Protein AF-0000000085037852 (afdb_homodimer)

InterPro domains:
  IPR005025 NADPH-dependent FMN reductase-like domain [PF03358] (1-145)
  IPR029039 Flavoprotein-like superfamily [G3DSA:3.40.50.360] (1-171)
  IPR029039 Flavoprotein-like superfamily [SSF52218] (1-167)
  IPR051796 Iron-sulfur flavoprotein SsuE-like [PTHR43278] (1-158)

Nearest PDB structures (foldseek):
  1rli-assembly1_B  TM=8.290E-01  e=2.205E-12  Bacillus subtilis
  1rli-assembly1_A  TM=8.104E-01  e=1.286E-11  Bacillus subtilis
  1rli-assembly1_C  TM=7.663E-01  e=4.999E-12  Bacillus subtilis
  1rli-assembly1_D  TM=7.484E-01  e=4.407E-12  Bacillus subtilis
  2q62-assembly2_F  TM=6.772E-01  e=1.474E-06  Sinorhizobium meliloti

Structure (mmCIF, N/CA/C/O backbone):
data_AF-0000000085037852-model_v1
#
loop_
_entity.id
_entity.type
_entity.pdbx_description
1 polymer 'Multimeric flavodoxin WrbA'
#
loop_
_atom_site.group_PDB
_atom_site.id
_atom_site.type_symbol
_atom_site.label_atom_id
_atom_site.label_alt_id
_atom_site.label_comp_id
_atom_site.label_asym_id
_atom_site.label_entity_id
_atom_site.label_seq_id
_atom_site.pdbx_PDB_ins_code
_atom_site.Cartn_x
_atom_site.Cartn_y
_atom_site.Cartn_z
_atom_site.occupancy
_atom_site.B_iso_or_equiv
_atom_site.auth_seq_id
_atom_site.auth_comp_id
_atom_site.auth_asym_id
_atom_site.auth_atom_id
_atom_site.pdbx_PDB_model_num
ATOM 1 N N . MET A 1 1 ? -0.006 -27.172 -14.625 1 65.19 1 MET A N 1
ATOM 2 C CA . MET A 1 1 ? -0.274 -26.094 -13.672 1 65.19 1 MET A CA 1
ATOM 3 C C . MET A 1 1 ? 0.604 -24.891 -13.961 1 65.19 1 MET A C 1
ATOM 5 O O . MET A 1 1 ? 1.708 -25.031 -14.492 1 65.19 1 MET A O 1
ATOM 9 N N . THR A 1 2 ? -0.034 -23.656 -14.125 1 88.31 2 THR A N 1
ATOM 10 C CA . THR A 1 2 ? 0.74 -22.5 -14.602 1 88.31 2 THR A CA 1
ATOM 11 C C . THR A 1 2 ? 1.006 -21.531 -13.461 1 88.31 2 THR A C 1
ATOM 13 O O . THR A 1 2 ? 0.226 -21.438 -12.508 1 88.31 2 THR A O 1
ATOM 16 N N . VAL A 1 3 ? 2.232 -21.141 -13.344 1 97.19 3 VAL A N 1
ATOM 17 C CA . VAL A 1 3 ? 2.66 -20.172 -12.336 1 97.19 3 VAL A CA 1
ATOM 18 C C . VAL A 1 3 ? 2.775 -18.781 -12.961 1 97.19 3 VAL A C 1
ATOM 20 O O . VAL A 1 3 ? 3.33 -18.641 -14.055 1 97.19 3 VAL A O 1
ATOM 23 N N . LEU A 1 4 ? 2.125 -17.844 -12.289 1 98.5 4 LEU A N 1
ATOM 24 C CA . LEU A 1 4 ? 2.281 -16.438 -12.641 1 98.5 4 LEU A CA 1
ATOM 25 C C . LEU A 1 4 ? 3.109 -15.695 -11.594 1 98.5 4 LEU A C 1
ATOM 27 O O . LEU A 1 4 ? 2.76 -15.695 -10.406 1 98.5 4 LEU A O 1
ATOM 31 N N . PHE A 1 5 ? 4.238 -15.219 -12.031 1 98.81 5 PHE A N 1
ATOM 32 C CA . PHE A 1 5 ? 5.012 -14.312 -11.18 1 98.81 5 PHE A CA 1
ATOM 33 C C . PHE A 1 5 ? 4.672 -12.859 -11.492 1 98.81 5 PHE A C 1
ATOM 35 O O . PHE A 1 5 ? 4.855 -12.398 -12.617 1 98.81 5 PHE A O 1
ATOM 42 N N . ILE A 1 6 ? 4.168 -12.18 -10.492 1 98.88 6 ILE A N 1
ATOM 43 C CA . ILE A 1 6 ? 3.879 -10.75 -10.586 1 98.88 6 ILE A CA 1
ATOM 44 C C . ILE A 1 6 ? 4.957 -9.961 -9.852 1 98.88 6 ILE A C 1
ATOM 46 O O . ILE A 1 6 ? 4.992 -9.938 -8.625 1 98.88 6 ILE A O 1
ATOM 50 N N . ASN A 1 7 ? 5.82 -9.344 -10.648 1 98.81 7 ASN A N 1
ATOM 51 C CA . ASN A 1 7 ? 6.84 -8.461 -10.102 1 98.81 7 ASN A CA 1
ATOM 52 C C . ASN A 1 7 ? 6.293 -7.051 -9.875 1 98.81 7 ASN A C 1
ATOM 54 O O . ASN A 1 7 ? 6.074 -6.305 -10.828 1 98.81 7 ASN A O 1
ATOM 58 N N . GLY A 1 8 ? 6.113 -6.695 -8.602 1 98.56 8 GLY A N 1
ATOM 59 C CA . GLY A 1 8 ? 5.57 -5.398 -8.242 1 98.56 8 GLY A CA 1
ATOM 60 C C . GLY A 1 8 ? 6.629 -4.316 -8.125 1 98.56 8 GLY A C 1
ATOM 61 O O . GLY A 1 8 ? 6.332 -3.188 -7.734 1 98.56 8 GLY A O 1
ATOM 62 N N . SER A 1 9 ? 7.848 -4.629 -8.477 1 97.5 9 SER A N 1
ATOM 63 C CA . SER A 1 9 ? 8.953 -3.674 -8.414 1 97.5 9 SER A CA 1
ATOM 64 C C . SER A 1 9 ? 8.945 -2.742 -9.625 1 97.5 9 SER A C 1
ATOM 66 O O . SER A 1 9 ? 8.672 -3.174 -10.742 1 97.5 9 SER A O 1
ATOM 68 N N . PRO A 1 10 ? 9.273 -1.469 -9.406 1 95.56 10 PRO A N 1
ATOM 69 C CA . PRO A 1 10 ? 9.484 -0.593 -10.562 1 95.56 10 PRO A CA 1
ATOM 70 C C . PRO A 1 10 ? 10.703 -0.989 -11.391 1 95.56 10 PRO A C 1
ATOM 72 O O . PRO A 1 10 ? 10.883 -0.494 -12.508 1 95.56 10 PRO A O 1
ATOM 75 N N . ARG A 1 11 ? 11.602 -1.813 -10.805 1 93.5 11 ARG A N 1
ATOM 76 C CA . ARG A 1 11 ? 12.781 -2.291 -11.508 1 93.5 11 ARG A CA 1
ATOM 77 C C . ARG A 1 11 ? 12.578 -3.709 -12.031 1 93.5 11 ARG A C 1
ATOM 79 O O . ARG A 1 11 ? 12.414 -4.645 -11.242 1 93.5 11 ARG A O 1
ATOM 86 N N . LYS A 1 12 ? 12.688 -3.936 -13.289 1 95.19 12 LYS A N 1
ATOM 87 C CA . LYS A 1 12 ? 12.391 -5.223 -13.914 1 95.19 12 LYS A CA 1
ATOM 88 C C . LYS A 1 12 ? 13.523 -6.219 -13.68 1 95.19 12 LYS A C 1
ATOM 90 O O . LYS A 1 12 ? 13.344 -7.426 -13.867 1 95.19 12 LYS A O 1
ATOM 95 N N . THR A 1 13 ? 14.672 -5.684 -13.312 1 94.56 13 THR A N 1
ATOM 96 C CA . THR A 1 13 ? 15.82 -6.574 -13.188 1 94.56 13 THR A CA 1
ATOM 97 C C . THR A 1 13 ? 16.516 -6.387 -11.844 1 94.56 13 THR A C 1
ATOM 99 O O . THR A 1 13 ? 17.734 -6.566 -11.734 1 94.56 13 THR A O 1
ATOM 102 N N . GLY A 1 14 ? 15.766 -5.918 -10.828 1 95.62 14 GLY A N 1
ATOM 103 C CA . GLY A 1 14 ? 16.328 -5.707 -9.508 1 95.62 14 GLY A CA 1
ATOM 104 C C . GLY A 1 14 ? 16.25 -6.934 -8.617 1 95.62 14 GLY A C 1
ATOM 105 O O . GLY A 1 14 ? 16.125 -8.055 -9.117 1 95.62 14 GLY A O 1
ATOM 106 N N . ASN A 1 15 ? 16.375 -6.699 -7.359 1 97.56 15 ASN A N 1
ATOM 107 C CA . ASN A 1 15 ? 16.453 -7.766 -6.367 1 97.56 15 ASN A CA 1
ATOM 108 C C . ASN A 1 15 ? 15.172 -8.594 -6.328 1 97.56 15 ASN A C 1
ATOM 110 O O . ASN A 1 15 ? 15.227 -9.82 -6.223 1 97.56 15 ASN A O 1
ATOM 114 N N . THR A 1 16 ? 14.055 -7.926 -6.422 1 98.25 16 THR A N 1
ATOM 115 C CA . THR A 1 16 ? 12.781 -8.641 -6.375 1 98.25 16 THR A CA 1
ATOM 116 C C . THR A 1 16 ? 12.633 -9.562 -7.578 1 98.25 16 THR A C 1
ATOM 118 O O . THR A 1 16 ? 12.258 -10.727 -7.434 1 98.25 16 THR A O 1
ATOM 121 N N . ALA A 1 17 ? 12.969 -9.047 -8.75 1 97.94 17 ALA A N 1
ATOM 122 C CA . ALA A 1 17 ? 12.938 -9.859 -9.961 1 97.94 17 ALA A CA 1
ATOM 123 C C . ALA A 1 17 ? 13.891 -11.047 -9.859 1 97.94 17 ALA A C 1
ATOM 125 O O . ALA A 1 17 ? 13.531 -12.172 -10.195 1 97.94 17 ALA A O 1
ATOM 126 N N . ALA A 1 18 ? 15.102 -10.805 -9.383 1 98.25 18 ALA A N 1
ATOM 127 C CA . ALA A 1 18 ? 16.109 -11.852 -9.227 1 98.25 18 ALA A CA 1
ATOM 128 C C . ALA A 1 18 ? 15.625 -12.953 -8.289 1 98.25 18 ALA A C 1
ATOM 130 O O . ALA A 1 18 ? 15.852 -14.141 -8.547 1 98.25 18 ALA A O 1
ATOM 131 N N . LEU A 1 19 ? 14.992 -12.57 -7.234 1 98.62 19 LEU A N 1
ATOM 132 C CA . LEU A 1 19 ? 14.477 -13.523 -6.262 1 98.62 19 LEU A CA 1
ATOM 133 C C . LEU A 1 19 ? 13.406 -14.414 -6.891 1 98.62 19 LEU A C 1
ATOM 135 O O . LEU A 1 19 ? 13.414 -15.633 -6.691 1 98.62 19 LEU A O 1
ATOM 139 N N . GLY A 1 20 ? 12.438 -13.781 -7.605 1 98.44 20 GLY A N 1
ATOM 140 C CA . GLY A 1 20 ? 11.43 -14.547 -8.312 1 98.44 20 GLY A CA 1
ATOM 141 C C . GLY A 1 20 ? 12.016 -15.516 -9.32 1 98.44 20 GLY A C 1
ATOM 142 O O . GLY A 1 20 ? 11.609 -16.672 -9.391 1 98.44 20 GLY A O 1
ATOM 143 N N . GLU A 1 21 ? 13.016 -15.047 -10.07 1 97.25 21 GLU A N 1
ATOM 144 C CA . GLU A 1 21 ? 13.68 -15.891 -11.062 1 97.25 21 GLU A CA 1
ATOM 145 C C . GLU A 1 21 ? 14.359 -17.078 -10.398 1 97.25 21 GLU A C 1
ATOM 147 O O . GLU A 1 21 ? 14.305 -18.203 -10.922 1 97.25 21 GLU A O 1
ATOM 152 N N . ARG A 1 22 ? 14.984 -16.828 -9.344 1 97.25 22 ARG A N 1
ATOM 153 C CA . ARG A 1 22 ? 15.641 -17.906 -8.609 1 97.25 22 ARG A CA 1
ATOM 154 C C . ARG A 1 22 ? 14.633 -18.938 -8.117 1 97.25 22 ARG A C 1
ATOM 156 O O . ARG A 1 22 ? 14.859 -20.141 -8.234 1 97.25 22 ARG A O 1
ATOM 163 N N . LEU A 1 23 ? 13.57 -18.438 -7.551 1 97.69 23 LEU A N 1
ATOM 164 C CA . LEU A 1 23 ? 12.547 -19.312 -6.984 1 97.69 23 LEU A CA 1
ATOM 165 C C . LEU A 1 23 ? 11.922 -20.188 -8.07 1 97.69 23 LEU A C 1
ATOM 167 O O . LEU A 1 23 ? 11.609 -21.344 -7.824 1 97.69 23 LEU A O 1
ATOM 171 N N . LEU A 1 24 ? 11.828 -19.594 -9.273 1 97.12 24 LEU A N 1
ATOM 172 C CA . LEU A 1 24 ? 11 -20.234 -10.289 1 97.12 24 LEU A CA 1
ATOM 173 C C . LEU A 1 24 ? 11.859 -20.828 -11.398 1 97.12 24 LEU A C 1
ATOM 175 O O . LEU A 1 24 ? 11.344 -21.25 -12.43 1 97.12 24 LEU A O 1
ATOM 179 N N . HIS A 1 25 ? 13.18 -20.828 -11.227 1 93 25 HIS A N 1
ATOM 180 C CA . HIS A 1 25 ? 14.117 -21.188 -12.281 1 93 25 HIS A CA 1
ATOM 181 C C . HIS A 1 25 ? 13.805 -22.578 -12.836 1 93 25 HIS A C 1
ATOM 183 O O . HIS A 1 25 ? 14.07 -22.859 -14.016 1 93 25 HIS A O 1
ATOM 189 N N . GLN A 1 26 ? 13.094 -23.469 -12.172 1 90.94 26 GLN A N 1
ATOM 190 C CA . GLN A 1 26 ? 12.805 -24.812 -12.664 1 90.94 26 GLN A CA 1
ATOM 191 C C . GLN A 1 26 ? 11.305 -25.031 -12.82 1 90.94 26 GLN A C 1
ATOM 193 O O . GLN A 1 26 ? 10.844 -26.172 -12.938 1 90.94 26 GLN A O 1
ATOM 198 N N . VAL A 1 27 ? 10.578 -23.953 -12.781 1 93.56 27 VAL A N 1
ATOM 199 C CA . VAL A 1 27 ? 9.125 -24.016 -12.844 1 93.56 27 VAL A CA 1
ATOM 200 C C . VAL A 1 27 ? 8.617 -23.203 -14.031 1 93.56 27 VAL A C 1
ATOM 202 O O . VAL A 1 27 ? 8.891 -22 -14.133 1 93.56 27 VAL A O 1
ATOM 205 N N . PRO A 1 28 ? 8.047 -23.969 -15.055 1 93.19 28 PRO A N 1
ATOM 206 C CA . PRO A 1 28 ? 7.43 -23.172 -16.109 1 93.19 28 PRO A CA 1
ATOM 207 C C . PRO A 1 28 ? 6.527 -22.062 -15.555 1 93.19 28 PRO A C 1
ATOM 209 O O . PRO A 1 28 ? 5.684 -22.328 -14.695 1 93.19 28 PRO A O 1
ATOM 212 N N . HIS A 1 29 ? 6.785 -20.828 -15.992 1 96.5 29 HIS A N 1
ATOM 213 C CA . HIS A 1 29 ? 6.043 -19.719 -15.43 1 96.5 29 HIS A CA 1
ATOM 214 C C . HIS A 1 29 ? 5.957 -18.547 -16.406 1 96.5 29 HIS A C 1
ATOM 216 O O . HIS A 1 29 ? 6.672 -18.531 -17.422 1 96.5 29 HIS A O 1
ATOM 222 N N . THR A 1 30 ? 4.992 -17.719 -16.203 1 97.69 30 THR A N 1
ATOM 223 C CA . THR A 1 30 ? 4.859 -16.422 -16.859 1 97.69 30 THR A CA 1
ATOM 224 C C . THR A 1 30 ? 5.188 -15.297 -15.891 1 97.69 30 THR A C 1
ATOM 226 O O . THR A 1 30 ? 4.832 -15.359 -14.711 1 97.69 30 THR A O 1
ATOM 229 N N . THR A 1 31 ? 5.852 -14.273 -16.375 1 98.19 31 THR A N 1
ATOM 230 C CA . THR A 1 31 ? 6.191 -13.133 -15.523 1 98.19 31 THR A CA 1
ATOM 231 C C . THR A 1 31 ? 5.508 -11.859 -16.031 1 98.19 31 THR A C 1
ATOM 233 O O . THR A 1 31 ? 5.543 -11.57 -17.234 1 98.19 31 THR A O 1
ATOM 236 N N . TRP A 1 32 ? 4.809 -11.219 -15.117 1 98.69 32 TRP A N 1
ATOM 237 C CA . TRP A 1 32 ? 4.344 -9.844 -15.32 1 98.69 32 TRP A CA 1
ATOM 238 C C . TRP A 1 32 ? 5.227 -8.852 -14.57 1 98.69 32 TRP A C 1
ATOM 240 O O . TRP A 1 32 ? 5.383 -8.953 -13.352 1 98.69 32 TRP A O 1
ATOM 250 N N . HIS A 1 33 ? 5.863 -8 -15.297 1 98.44 33 HIS A N 1
ATOM 251 C CA . HIS A 1 33 ? 6.328 -6.785 -14.641 1 98.44 33 HIS A CA 1
ATOM 252 C C . HIS A 1 33 ? 5.23 -5.727 -14.609 1 98.44 33 HIS A C 1
ATOM 254 O O . HIS A 1 33 ? 4.848 -5.188 -15.648 1 98.44 33 HIS A O 1
ATOM 260 N N . LEU A 1 34 ? 4.762 -5.379 -13.445 1 98.06 34 LEU A N 1
ATOM 261 C CA . LEU A 1 34 ? 3.609 -4.488 -13.367 1 98.06 34 LEU A CA 1
ATOM 262 C C . LEU A 1 34 ? 3.924 -3.137 -14 1 98.06 34 LEU A C 1
ATOM 264 O O . LEU A 1 34 ? 3.029 -2.467 -14.516 1 98.06 34 LEU A O 1
ATOM 268 N N . THR A 1 35 ? 5.195 -2.822 -14 1 96.19 35 THR A N 1
ATOM 269 C CA . THR A 1 35 ? 5.613 -1.543 -14.562 1 96.19 35 THR A CA 1
ATOM 270 C C . THR A 1 35 ? 5.344 -1.496 -16.062 1 96.19 35 THR A C 1
ATOM 272 O O . THR A 1 35 ? 5.367 -0.424 -16.672 1 96.19 35 THR A O 1
ATOM 275 N N . ASP A 1 36 ? 5.094 -2.676 -16.719 1 97.19 36 ASP A N 1
ATOM 276 C CA . ASP A 1 36 ? 4.844 -2.736 -18.156 1 97.19 36 ASP A CA 1
ATOM 277 C C . ASP A 1 36 ? 3.375 -2.459 -18.469 1 97.19 36 ASP A C 1
ATOM 279 O O . ASP A 1 36 ? 2.996 -2.34 -19.641 1 97.19 36 ASP A O 1
ATOM 283 N N . TYR A 1 37 ? 2.545 -2.289 -17.438 1 97.38 37 TYR A N 1
ATOM 284 C CA . TYR A 1 37 ? 1.103 -2.219 -17.641 1 97.38 37 TYR A CA 1
ATOM 285 C C . TYR A 1 37 ? 0.537 -0.92 -17.078 1 97.38 37 TYR A C 1
ATOM 287 O O . TYR A 1 37 ? 1.042 -0.397 -16.078 1 97.38 37 TYR A O 1
ATOM 295 N N . ALA A 1 38 ? -0.454 -0.422 -17.719 1 96.19 38 ALA A N 1
ATOM 296 C CA . ALA A 1 38 ? -1.213 0.713 -17.203 1 96.19 38 ALA A CA 1
ATOM 297 C C . ALA A 1 38 ? -2.264 0.255 -16.203 1 96.19 38 ALA A C 1
ATOM 299 O O . ALA A 1 38 ? -3.143 -0.544 -16.531 1 96.19 38 ALA A O 1
ATOM 300 N N . LEU A 1 39 ? -2.125 0.702 -14.977 1 96.31 39 LEU A N 1
ATOM 301 C CA . LEU A 1 39 ? -3.082 0.405 -13.914 1 96.31 39 LEU A CA 1
ATOM 302 C C . LEU A 1 39 ? -3.566 1.687 -13.25 1 96.31 39 LEU A C 1
ATOM 304 O O . LEU A 1 39 ? -2.758 2.482 -12.758 1 96.31 39 LEU A O 1
ATOM 308 N N . HIS A 1 40 ? -4.852 1.886 -13.258 1 95.25 40 HIS A N 1
ATOM 309 C CA . HIS A 1 40 ? -5.426 3.076 -12.641 1 95.25 40 HIS A CA 1
ATOM 310 C C . HIS A 1 40 ? -5.949 2.775 -11.242 1 95.25 40 HIS A C 1
ATOM 312 O O . HIS A 1 40 ? -6.16 1.612 -10.891 1 95.25 40 HIS A O 1
ATOM 318 N N . PHE A 1 41 ? -6.125 3.791 -10.477 1 96.44 41 PHE A N 1
ATOM 319 C CA . PHE A 1 41 ? -6.57 3.676 -9.094 1 96.44 41 PHE A CA 1
ATOM 320 C C . PHE A 1 41 ? -7.992 3.127 -9.023 1 96.44 41 PHE A C 1
ATOM 322 O O . PHE A 1 41 ? -8.789 3.344 -9.938 1 96.44 41 PHE A O 1
ATOM 329 N N . GLU A 1 42 ? -8.242 2.484 -7.969 1 93.19 42 GLU A N 1
ATOM 330 C CA . GLU A 1 42 ? -9.594 2.051 -7.648 1 93.19 42 GLU A CA 1
ATOM 331 C C . GLU A 1 42 ? -10.5 3.242 -7.352 1 93.19 42 GLU A C 1
ATOM 333 O O . GLU A 1 42 ? -10.102 4.172 -6.648 1 93.19 42 GLU A O 1
ATOM 338 N N . HIS A 1 43 ? -11.688 3.271 -7.867 1 89.88 43 HIS A N 1
ATOM 339 C CA . HIS A 1 43 ? -12.648 4.352 -7.645 1 89.88 43 HIS A CA 1
ATOM 340 C C . HIS A 1 43 ? -13.734 3.934 -6.656 1 89.88 43 HIS A C 1
ATOM 342 O O . HIS A 1 43 ? -14.492 4.773 -6.176 1 89.88 43 HIS A O 1
ATOM 348 N N . ASP A 1 44 ? -13.688 2.775 -6.238 1 83.31 44 ASP A N 1
ATOM 349 C CA . ASP A 1 44 ? -14.664 2.195 -5.316 1 83.31 44 ASP A CA 1
ATOM 350 C C . ASP A 1 44 ? -16.094 2.49 -5.77 1 83.31 44 ASP A C 1
ATOM 352 O O . ASP A 1 44 ? -16.719 3.426 -5.277 1 83.31 44 ASP A O 1
ATOM 356 N N . GLN A 1 45 ? -16.688 1.709 -6.617 1 79.06 45 GLN A N 1
ATOM 357 C CA . GLN A 1 45 ? -18.016 1.867 -7.176 1 79.06 45 GLN A CA 1
ATOM 358 C C . GLN A 1 45 ? -18.984 0.84 -6.59 1 79.06 45 GLN A C 1
ATOM 360 O O . GLN A 1 45 ? -19.984 0.484 -7.227 1 79.06 45 GLN A O 1
ATOM 365 N N . ARG A 1 46 ? -18.734 0.413 -5.422 1 77.31 46 ARG A N 1
ATOM 366 C CA . ARG A 1 46 ? -19.516 -0.67 -4.84 1 77.31 46 ARG A CA 1
ATOM 367 C C . ARG A 1 46 ? -20.984 -0.279 -4.723 1 77.31 46 ARG A C 1
ATOM 369 O O . ARG A 1 46 ? -21.875 -1.123 -4.871 1 77.31 46 ARG A O 1
ATOM 376 N N . GLU A 1 47 ? -21.234 0.955 -4.578 1 75.62 47 GLU A N 1
ATOM 377 C CA . GLU A 1 47 ? -22.609 1.414 -4.387 1 75.62 47 GLU A CA 1
ATOM 378 C C . GLU A 1 47 ? -23.391 1.371 -5.695 1 75.62 47 GLU A C 1
ATOM 380 O O . GLU A 1 47 ? -24.625 1.357 -5.688 1 75.62 47 GLU A O 1
ATOM 385 N N . THR A 1 48 ? -22.609 1.27 -6.797 1 78.75 48 THR A N 1
ATOM 386 C CA . THR A 1 48 ? -23.266 1.287 -8.102 1 78.75 48 THR A CA 1
ATOM 387 C C . THR A 1 48 ? -23.594 -0.13 -8.555 1 78.75 48 THR A C 1
ATOM 389 O O . THR A 1 48 ? -24.391 -0.32 -9.484 1 78.75 48 THR A O 1
ATOM 392 N N . GLY A 1 49 ? -23.078 -1.073 -7.953 1 77.25 49 GLY A N 1
ATOM 393 C CA . GLY A 1 49 ? -23.25 -2.455 -8.367 1 77.25 49 GLY A CA 1
ATOM 394 C C . GLY A 1 49 ? -22.594 -2.773 -9.695 1 77.25 49 GLY A C 1
ATOM 395 O O . GLY A 1 49 ? -22.797 -3.854 -10.258 1 77.25 49 GLY A O 1
ATOM 396 N N . ARG A 1 50 ? -21.969 -1.793 -10.242 1 81.5 50 ARG A N 1
ATOM 397 C CA . ARG A 1 50 ? -21.297 -1.967 -11.516 1 81.5 50 ARG A CA 1
ATOM 398 C C . ARG A 1 50 ? -19.781 -1.975 -11.336 1 81.5 50 ARG A C 1
ATOM 400 O O . ARG A 1 50 ? -19.25 -1.296 -10.453 1 81.5 50 ARG A O 1
ATOM 407 N N . PRO A 1 51 ? -19.047 -2.789 -12.188 1 80.81 51 PRO A N 1
ATOM 408 C CA . PRO A 1 51 ? -17.594 -2.754 -12.102 1 80.81 51 PRO A CA 1
ATOM 409 C C . PRO A 1 51 ? -17 -1.433 -12.594 1 80.81 51 PRO A C 1
ATOM 411 O O . PRO A 1 51 ? -17.656 -0.702 -13.344 1 80.81 51 PRO A O 1
ATOM 414 N N . GLN A 1 52 ? -15.812 -1.235 -11.992 1 85.88 52 GLN A N 1
ATOM 415 C CA . GLN A 1 52 ? -15.07 -0.099 -12.523 1 85.88 52 GLN A CA 1
ATOM 416 C C . GLN A 1 52 ? -14.711 -0.317 -13.992 1 85.88 52 GLN A C 1
ATOM 418 O O . GLN A 1 52 ? -14.133 -1.343 -14.344 1 85.88 52 GLN A O 1
ATOM 423 N N . GLN A 1 53 ? -15.375 0.401 -14.812 1 78.94 53 GLN A N 1
ATOM 424 C CA . GLN A 1 53 ? -15.078 0.274 -16.234 1 78.94 53 GLN A CA 1
ATOM 425 C C . GLN A 1 53 ? -14.016 1.283 -16.672 1 78.94 53 GLN A C 1
ATOM 427 O O . GLN A 1 53 ? -14.242 2.494 -16.609 1 78.94 53 GLN A O 1
ATOM 432 N N . ASP A 1 54 ? -12.828 0.882 -16.656 1 84.44 54 ASP A N 1
ATOM 433 C CA . ASP A 1 54 ? -11.734 1.699 -17.172 1 84.44 54 ASP A CA 1
ATOM 434 C C . ASP A 1 54 ? -11.094 1.048 -18.391 1 84.44 54 ASP A C 1
ATOM 436 O O . ASP A 1 54 ? -10.227 0.182 -18.266 1 84.44 54 ASP A O 1
ATOM 440 N N . LEU A 1 55 ? -11.453 1.457 -19.5 1 85 55 LEU A N 1
ATOM 441 C CA . LEU A 1 55 ? -11.031 0.829 -20.75 1 85 55 LEU A CA 1
ATOM 442 C C . LEU A 1 55 ? -9.625 1.277 -21.141 1 85 55 LEU A C 1
ATOM 444 O O . LEU A 1 55 ? -9.023 0.724 -22.062 1 85 55 LEU A O 1
ATOM 448 N N . THR A 1 56 ? -9.125 2.182 -20.391 1 89.75 56 THR A N 1
ATOM 449 C CA . THR A 1 56 ? -7.84 2.746 -20.797 1 89.75 56 THR A CA 1
ATOM 450 C C . THR A 1 56 ? -6.695 2.088 -20.031 1 89.75 56 THR A C 1
ATOM 452 O O . THR A 1 56 ? -5.527 2.408 -20.25 1 89.75 56 THR A O 1
ATOM 455 N N . ASP A 1 57 ? -7.074 1.161 -19.125 1 94.12 57 ASP A N 1
ATOM 456 C CA . ASP A 1 57 ? -5.949 0.511 -18.453 1 94.12 57 ASP A CA 1
ATOM 457 C C . ASP A 1 57 ? -5.914 -0.983 -18.766 1 94.12 57 ASP A C 1
ATOM 459 O O . ASP A 1 57 ? -6.645 -1.457 -19.641 1 94.12 57 ASP A O 1
ATOM 463 N N . ASP A 1 58 ? -4.996 -1.743 -18.234 1 96.94 58 ASP A N 1
ATOM 464 C CA . ASP A 1 58 ? -4.703 -3.117 -18.625 1 96.94 58 ASP A CA 1
ATOM 465 C C . ASP A 1 58 ? -5.293 -4.113 -17.625 1 96.94 58 ASP A C 1
ATOM 467 O O . ASP A 1 58 ? -5.074 -5.32 -17.75 1 96.94 58 ASP A O 1
ATOM 471 N N . TYR A 1 59 ? -6.113 -3.674 -16.672 1 96.62 59 TYR A N 1
ATOM 472 C CA . TYR A 1 59 ? -6.523 -4.508 -15.547 1 96.62 59 TYR A CA 1
ATOM 473 C C . TYR A 1 59 ? -7.355 -5.691 -16.016 1 96.62 59 TYR A C 1
ATOM 475 O O . TYR A 1 59 ? -7.062 -6.84 -15.68 1 96.62 59 TYR A O 1
ATOM 483 N N . GLU A 1 60 ? -8.352 -5.414 -16.859 1 94.56 60 GLU A N 1
ATOM 484 C CA . GLU A 1 60 ? -9.266 -6.477 -17.266 1 94.56 60 GLU A CA 1
ATOM 485 C C . GLU A 1 60 ? -8.531 -7.555 -18.062 1 94.56 60 GLU A C 1
ATOM 487 O O . GLU A 1 60 ? -8.789 -8.75 -17.875 1 94.56 60 GLU A O 1
ATOM 492 N N . GLN A 1 61 ? -7.684 -7.109 -18.922 1 95.31 61 GLN A N 1
ATOM 493 C CA . GLN A 1 61 ? -6.914 -8.07 -19.688 1 95.31 61 GLN A CA 1
ATOM 494 C C . GLN A 1 61 ? -6.016 -8.914 -18.797 1 95.31 61 GLN A C 1
ATOM 496 O O . GLN A 1 61 ? -5.887 -10.125 -19 1 95.31 61 GLN A O 1
ATOM 501 N N . LEU A 1 62 ? -5.379 -8.297 -17.844 1 97.12 62 LEU A N 1
ATOM 502 C CA . LEU A 1 62 ? -4.531 -9.008 -16.891 1 97.12 62 LEU A CA 1
ATOM 503 C C . LEU A 1 62 ? -5.344 -10.039 -16.109 1 97.12 62 LEU A C 1
ATOM 505 O O . LEU A 1 62 ? -4.91 -11.18 -15.945 1 97.12 62 LEU A O 1
ATOM 509 N N . MET A 1 63 ? -6.57 -9.664 -15.719 1 96.69 63 MET A N 1
ATOM 510 C CA . MET A 1 63 ? -7.379 -10.555 -14.891 1 96.69 63 MET A CA 1
ATOM 511 C C . MET A 1 63 ? -7.887 -11.742 -15.703 1 96.69 63 MET A C 1
ATOM 513 O O . MET A 1 63 ? -8.031 -12.844 -15.18 1 96.69 63 MET A O 1
ATOM 517 N N . THR A 1 64 ? -8.172 -11.461 -16.984 1 95.94 64 THR A N 1
ATOM 518 C CA . THR A 1 64 ? -8.539 -12.57 -17.859 1 95.94 64 THR A CA 1
ATOM 519 C C . THR A 1 64 ? -7.43 -13.617 -17.891 1 95.94 64 THR A C 1
ATOM 521 O O . THR A 1 64 ? -7.699 -14.82 -17.781 1 95.94 64 THR A O 1
ATOM 524 N N . GLN A 1 65 ? -6.18 -13.172 -17.969 1 96.94 65 GLN A N 1
ATOM 525 C CA . GLN A 1 65 ? -5.039 -14.086 -17.938 1 96.94 65 GLN A CA 1
ATOM 526 C C . GLN A 1 65 ? -4.844 -14.664 -16.531 1 96.94 65 GLN A C 1
ATOM 528 O O . GLN A 1 65 ? -4.566 -15.859 -16.391 1 96.94 65 GLN A O 1
ATOM 533 N N . PHE A 1 66 ? -5.031 -13.891 -15.523 1 98 66 PHE A N 1
ATOM 534 C CA . PHE A 1 66 ? -4.883 -14.281 -14.125 1 98 66 PHE A CA 1
ATOM 535 C C . PHE A 1 66 ? -5.738 -15.5 -13.812 1 98 66 PHE A C 1
ATOM 537 O O . PHE A 1 66 ? -5.309 -16.391 -13.062 1 98 66 PHE A O 1
ATOM 544 N N . ALA A 1 67 ? -6.902 -15.531 -14.406 1 97.12 67 ALA A N 1
ATOM 545 C CA . ALA A 1 67 ? -7.871 -16.594 -14.148 1 97.12 67 ALA A CA 1
ATOM 546 C C . ALA A 1 67 ? -7.312 -17.953 -14.539 1 97.12 67 ALA A C 1
ATOM 548 O O . ALA A 1 67 ? -7.719 -18.984 -13.992 1 97.12 67 ALA A O 1
ATOM 549 N N . THR A 1 68 ? -6.375 -17.953 -15.43 1 96.81 68 THR A N 1
ATOM 550 C CA . THR A 1 68 ? -5.906 -19.219 -15.984 1 96.81 68 THR A CA 1
ATOM 551 C C . THR A 1 68 ? -4.789 -19.812 -15.125 1 96.81 68 THR A C 1
ATOM 553 O O . THR A 1 68 ? -4.375 -20.953 -15.328 1 96.81 68 THR A O 1
ATOM 556 N N . PHE A 1 69 ? -4.266 -19.031 -14.172 1 97.38 69 PHE A N 1
ATOM 557 C CA . PHE A 1 69 ? -3.16 -19.484 -13.336 1 97.38 69 PHE A CA 1
ATOM 558 C C . PHE A 1 69 ? -3.676 -20.031 -12.008 1 97.38 69 PHE A C 1
ATOM 560 O O . PHE A 1 69 ? -4.602 -19.469 -11.422 1 97.38 69 PHE A O 1
ATOM 567 N N . ASP A 1 70 ? -3.061 -21.094 -11.562 1 96.31 70 ASP A N 1
ATOM 568 C CA . ASP A 1 70 ? -3.414 -21.688 -10.273 1 96.31 70 ASP A CA 1
ATOM 569 C C . ASP A 1 70 ? -2.49 -21.188 -9.172 1 96.31 70 ASP A C 1
ATOM 571 O O . ASP A 1 70 ? -2.887 -21.109 -8.008 1 96.31 70 ASP A O 1
ATOM 575 N N . ASP A 1 71 ? -1.265 -20.938 -9.523 1 97.94 71 ASP A N 1
ATOM 576 C CA . ASP A 1 71 ? -0.25 -20.469 -8.578 1 97.94 71 ASP A CA 1
ATOM 577 C C . ASP A 1 71 ? 0.184 -19.031 -8.906 1 97.94 71 ASP A C 1
ATOM 579 O O . ASP A 1 71 ? 0.597 -18.75 -10.031 1 97.94 71 ASP A O 1
ATOM 583 N N . ILE A 1 72 ? 0.048 -18.188 -7.898 1 98.62 72 ILE A N 1
ATOM 584 C CA . ILE A 1 72 ? 0.398 -16.766 -8.039 1 98.62 72 ILE A CA 1
ATOM 585 C C . ILE A 1 72 ? 1.56 -16.438 -7.105 1 98.62 72 ILE A C 1
ATOM 587 O O . ILE A 1 72 ? 1.471 -16.641 -5.891 1 98.62 72 ILE A O 1
ATOM 591 N N . VAL A 1 73 ? 2.664 -15.984 -7.629 1 98.81 73 VAL A N 1
ATOM 592 C CA . VAL A 1 73 ? 3.787 -15.469 -6.855 1 98.81 73 VAL A CA 1
ATOM 593 C C . VAL A 1 73 ? 3.811 -13.945 -6.926 1 98.81 73 VAL A C 1
ATOM 595 O O . VAL A 1 73 ? 3.975 -13.367 -8.008 1 98.81 73 VAL A O 1
ATOM 598 N N . LEU A 1 74 ? 3.602 -13.297 -5.805 1 98.94 74 LEU A N 1
ATOM 599 C CA . LEU A 1 74 ? 3.719 -11.844 -5.719 1 98.94 74 LEU A CA 1
ATOM 600 C C . LEU A 1 74 ? 5.105 -11.445 -5.23 1 98.94 74 LEU A C 1
ATOM 602 O O . LEU A 1 74 ? 5.605 -11.984 -4.246 1 98.94 74 LEU A O 1
ATOM 606 N N . GLY A 1 75 ? 5.754 -10.602 -5.945 1 98.88 75 GLY A N 1
ATOM 607 C CA . GLY A 1 75 ? 7.012 -10.008 -5.512 1 98.88 75 GLY A CA 1
ATOM 608 C C . GLY A 1 75 ? 6.926 -8.508 -5.297 1 98.88 75 GLY A C 1
ATOM 609 O O . GLY A 1 75 ? 6.359 -7.789 -6.125 1 98.88 75 GLY A O 1
ATOM 610 N N . THR A 1 76 ? 7.477 -8.055 -4.211 1 98.88 76 THR A N 1
ATOM 611 C CA . THR A 1 76 ? 7.469 -6.621 -3.951 1 98.88 76 THR A CA 1
ATOM 612 C C . THR A 1 76 ? 8.695 -6.211 -3.143 1 98.88 76 THR A C 1
ATOM 614 O O . THR A 1 76 ? 9.062 -6.883 -2.176 1 98.88 76 THR A O 1
ATOM 617 N N . PRO A 1 77 ? 9.375 -5.152 -3.537 1 98.19 77 PRO A N 1
ATOM 618 C CA . PRO A 1 77 ? 10.25 -4.484 -2.566 1 98.19 77 PRO A CA 1
ATOM 619 C C . PRO A 1 77 ? 9.469 -3.791 -1.451 1 98.19 77 PRO A C 1
ATOM 621 O O . PRO A 1 77 ? 8.242 -3.67 -1.534 1 98.19 77 PRO A O 1
ATOM 624 N N . VAL A 1 78 ? 10.188 -3.447 -0.396 1 98.56 78 VAL A N 1
ATOM 625 C CA . VAL A 1 78 ? 9.602 -2.662 0.684 1 98.56 78 VAL A CA 1
ATOM 626 C C . VAL A 1 78 ? 9.789 -1.173 0.399 1 98.56 78 VAL A C 1
ATOM 628 O O . VAL A 1 78 ? 10.914 -0.676 0.363 1 98.56 78 VAL A O 1
ATOM 631 N N . TYR A 1 79 ? 8.734 -0.491 0.125 1 98.19 79 TYR A N 1
ATOM 632 C CA . TYR A 1 79 ? 8.695 0.961 -0.003 1 98.19 79 TYR A CA 1
ATOM 633 C C . TYR A 1 79 ? 7.922 1.591 1.148 1 98.19 79 TYR A C 1
ATOM 635 O O . TYR A 1 79 ? 6.727 1.333 1.315 1 98.19 79 TYR A O 1
ATOM 643 N N . TRP A 1 80 ? 8.695 2.359 1.882 1 98.38 80 TRP A N 1
ATOM 644 C CA . TRP A 1 80 ? 8.086 3.012 3.037 1 98.38 80 TRP A CA 1
ATOM 645 C C . TRP A 1 80 ? 7.328 2.004 3.891 1 98.38 80 TRP A C 1
ATOM 647 O O . TRP A 1 80 ? 6.156 2.213 4.215 1 98.38 80 TRP A O 1
ATOM 657 N N . TYR A 1 81 ? 7.953 0.88 4.055 1 98.75 81 TYR A N 1
ATOM 658 C CA . TYR A 1 81 ? 7.598 -0.184 4.988 1 98.75 81 TYR A CA 1
ATOM 659 C C . TYR A 1 81 ? 6.273 -0.82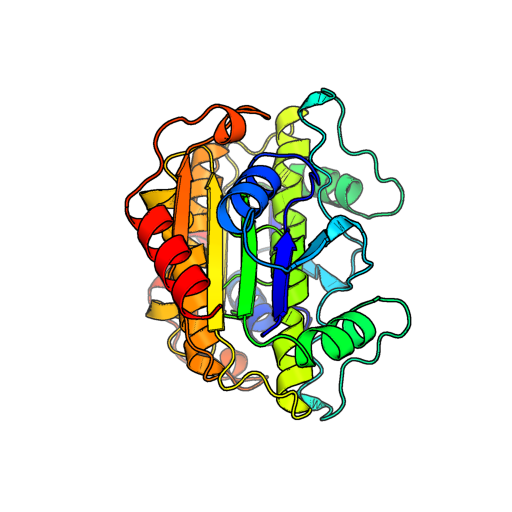9 4.598 1 98.75 81 TYR A C 1
ATOM 661 O O . TYR A 1 81 ? 5.586 -1.411 5.441 1 98.75 81 TYR A O 1
ATOM 669 N N . GLY A 1 82 ? 5.887 -0.75 3.352 1 98.75 82 GLY A N 1
ATOM 670 C CA . GLY A 1 82 ? 4.766 -1.425 2.719 1 98.75 82 GLY A CA 1
ATOM 671 C C . GLY A 1 82 ? 5.094 -1.964 1.34 1 98.75 82 GLY A C 1
ATOM 672 O O . GLY A 1 82 ? 6.215 -1.796 0.853 1 98.75 82 GLY A O 1
ATOM 673 N N . MET A 1 83 ? 4.109 -2.67 0.737 1 98.88 83 MET A N 1
ATOM 674 C CA . MET A 1 83 ? 4.285 -3.082 -0.653 1 98.88 83 MET A CA 1
ATOM 675 C C . MET A 1 83 ? 4.305 -1.871 -1.58 1 98.88 83 MET A C 1
ATOM 677 O O . MET A 1 83 ? 3.943 -0.766 -1.173 1 98.88 83 MET A O 1
ATOM 681 N N . THR A 1 84 ? 4.805 -2.064 -2.762 1 98.62 84 THR A N 1
ATOM 682 C CA . THR A 1 84 ? 4.895 -0.958 -3.707 1 98.62 84 THR A CA 1
ATOM 683 C C . THR A 1 84 ? 3.502 -0.466 -4.094 1 98.62 84 THR A C 1
ATOM 685 O O . THR A 1 84 ? 2.535 -1.23 -4.059 1 98.62 84 THR A O 1
ATOM 688 N N . GLY A 1 85 ? 3.475 0.83 -4.441 1 98.38 85 GLY A N 1
ATOM 689 C CA . GLY A 1 85 ? 2.234 1.391 -4.957 1 98.38 85 GLY A CA 1
ATOM 690 C C . GLY A 1 85 ? 1.682 0.627 -6.145 1 98.38 85 GLY A C 1
ATOM 691 O O . GLY A 1 85 ? 0.468 0.446 -6.262 1 98.38 85 GLY A O 1
ATOM 692 N N . GLN A 1 86 ? 2.555 0.119 -7 1 97 86 GLN A N 1
ATOM 693 C CA . GLN A 1 86 ? 2.139 -0.64 -8.172 1 97 86 GLN A CA 1
ATOM 694 C C . GLN A 1 86 ? 1.359 -1.89 -7.773 1 97 86 GLN A C 1
ATOM 696 O O . GLN A 1 86 ? 0.27 -2.139 -8.289 1 97 86 GLN A O 1
ATOM 701 N N . LEU A 1 87 ? 1.938 -2.609 -6.887 1 98.69 87 LEU A N 1
ATOM 702 C CA . LEU A 1 87 ? 1.289 -3.84 -6.449 1 98.69 87 LEU A CA 1
ATOM 703 C C . LEU A 1 87 ? -0.001 -3.533 -5.695 1 98.69 87 LEU A C 1
ATOM 705 O O . LEU A 1 87 ? -1.008 -4.223 -5.875 1 98.69 87 LEU A O 1
ATOM 709 N N . LYS A 1 88 ? 0.048 -2.482 -4.863 1 98.81 88 LYS A N 1
ATOM 710 C CA . LYS A 1 88 ? -1.12 -2.129 -4.062 1 98.81 88 LYS A CA 1
ATOM 711 C C . LYS A 1 88 ? -2.283 -1.693 -4.949 1 98.81 88 LYS A C 1
ATOM 713 O O . LYS A 1 88 ? -3.438 -2.025 -4.676 1 98.81 88 LYS A O 1
ATOM 718 N N . VAL A 1 89 ? -2.008 -0.877 -5.957 1 98.31 89 VAL A N 1
ATOM 719 C CA . VAL A 1 89 ? -3.029 -0.425 -6.895 1 98.31 89 VAL A CA 1
ATOM 720 C C . VAL A 1 89 ? -3.654 -1.629 -7.598 1 98.31 89 VAL A C 1
ATOM 722 O O . VAL A 1 89 ? -4.875 -1.692 -7.77 1 98.31 89 VAL A O 1
ATOM 725 N N . PHE A 1 90 ? -2.826 -2.598 -7.988 1 98.56 90 PHE A N 1
ATOM 726 C CA . PHE A 1 90 ? -3.309 -3.812 -8.633 1 98.56 90 PHE A CA 1
ATOM 727 C C . PHE A 1 90 ? -4.23 -4.59 -7.699 1 98.56 90 PHE A C 1
ATOM 729 O O . PHE A 1 90 ? -5.332 -4.977 -8.086 1 98.56 90 PHE A O 1
ATOM 736 N N . MET A 1 91 ? -3.83 -4.75 -6.461 1 98.69 91 MET A N 1
ATOM 737 C CA . MET A 1 91 ? -4.602 -5.52 -5.488 1 98.69 91 MET A CA 1
ATOM 738 C C . MET A 1 91 ? -5.895 -4.793 -5.121 1 98.69 91 MET A C 1
ATOM 740 O O . MET A 1 91 ? -6.918 -5.43 -4.867 1 98.69 91 MET A O 1
ATOM 744 N N . ASP A 1 92 ? -5.844 -3.48 -5.055 1 97.75 92 ASP A N 1
ATOM 745 C CA . ASP A 1 92 ? -7.031 -2.711 -4.695 1 97.75 92 ASP A CA 1
ATOM 746 C C . ASP A 1 92 ? -8.18 -2.977 -5.664 1 97.75 92 ASP A C 1
ATOM 748 O O . ASP A 1 92 ? -9.352 -2.871 -5.297 1 97.75 92 ASP A O 1
ATOM 752 N N . ARG A 1 93 ? -7.836 -3.393 -6.84 1 96.38 93 ARG A N 1
ATOM 753 C CA . ARG A 1 93 ? -8.844 -3.613 -7.871 1 96.38 93 ARG A CA 1
ATOM 754 C C . ARG A 1 93 ? -9.43 -5.016 -7.773 1 96.38 93 ARG A C 1
ATOM 756 O O . ARG A 1 93 ? -10.398 -5.344 -8.469 1 96.38 93 ARG A O 1
ATOM 763 N N . TRP A 1 94 ? -8.906 -5.836 -6.898 1 96.81 94 TRP A N 1
ATOM 764 C CA . TRP A 1 94 ? -9.391 -7.207 -6.742 1 96.81 94 TRP A CA 1
ATOM 765 C C . TRP A 1 94 ? -10.828 -7.227 -6.246 1 96.81 94 TRP A C 1
ATOM 767 O O . TRP A 1 94 ? -11.586 -8.156 -6.539 1 96.81 94 TRP A O 1
ATOM 777 N N . PHE A 1 95 ? -11.258 -6.195 -5.523 1 93.31 95 PHE A N 1
ATOM 778 C CA . PHE A 1 95 ? -12.617 -6.188 -5 1 93.31 95 PHE A CA 1
ATOM 779 C C . PHE A 1 95 ? -13.633 -6.055 -6.133 1 93.31 95 PHE A C 1
ATOM 781 O O . PHE A 1 95 ? -14.68 -6.711 -6.117 1 93.31 95 PHE A O 1
ATOM 788 N N . ASP A 1 96 ? -13.289 -5.234 -7.035 1 90.44 96 ASP A N 1
ATOM 789 C CA . ASP A 1 96 ? -14.141 -5.113 -8.219 1 90.44 96 ASP A CA 1
ATOM 790 C C . ASP A 1 96 ? -14.281 -6.457 -8.93 1 90.44 96 ASP A C 1
ATOM 792 O O . ASP A 1 96 ? -15.383 -6.844 -9.32 1 90.44 96 ASP A O 1
ATOM 796 N N . SER A 1 97 ? -13.188 -7.137 -9.109 1 93.12 97 SER A N 1
ATOM 797 C CA . SER A 1 97 ? -13.203 -8.469 -9.711 1 93.12 97 SER A CA 1
ATOM 798 C C . SER A 1 97 ? -14.031 -9.438 -8.875 1 93.12 97 SER A C 1
ATOM 800 O O . SER A 1 97 ? -14.875 -10.164 -9.406 1 93.12 97 SER A O 1
ATOM 802 N N . TYR A 1 98 ? -13.805 -9.383 -7.598 1 93.5 98 TYR A N 1
ATOM 803 C CA . TYR A 1 98 ? -14.5 -10.289 -6.691 1 93.5 98 TYR A CA 1
ATOM 804 C C . TYR A 1 98 ? -16.016 -10.102 -6.785 1 93.5 98 TYR A C 1
ATOM 806 O O . TYR A 1 98 ? -16.766 -11.078 -6.891 1 93.5 98 TYR A O 1
ATOM 814 N N . THR A 1 99 ? -16.469 -8.875 -6.824 1 91 99 THR A N 1
ATOM 815 C CA . THR A 1 99 ? -17.891 -8.57 -6.844 1 91 99 THR A CA 1
ATOM 816 C C . THR A 1 99 ? -18.516 -8.938 -8.188 1 91 99 THR A C 1
ATOM 818 O O . THR A 1 99 ? -19.734 -8.969 -8.336 1 91 99 THR A O 1
ATOM 821 N N . HIS A 1 100 ? -17.656 -9.273 -9.094 1 90.75 100 HIS A N 1
ATOM 822 C CA . HIS A 1 100 ? -18.125 -9.695 -10.406 1 90.75 100 HIS A CA 1
ATOM 823 C C . HIS A 1 100 ? -17.734 -11.141 -10.695 1 90.75 100 HIS A C 1
ATOM 825 O O . HIS A 1 100 ? -17.359 -11.469 -11.828 1 90.75 100 HIS A O 1
ATOM 831 N N . ASP A 1 101 ? -17.562 -11.859 -9.711 1 92.12 101 ASP A N 1
ATOM 832 C CA . ASP A 1 101 ? -17.531 -13.32 -9.688 1 92.12 101 ASP A CA 1
ATOM 833 C C . ASP A 1 101 ? -16.203 -13.859 -10.203 1 92.12 101 ASP A C 1
ATOM 835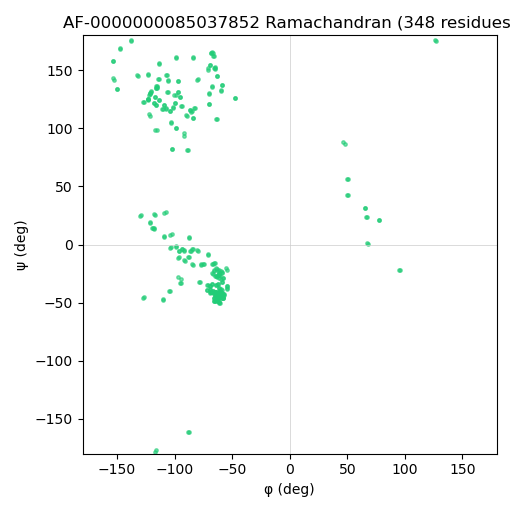 O O . ASP A 1 101 ? -16.141 -14.961 -10.75 1 92.12 101 ASP A O 1
ATOM 839 N N . PHE A 1 102 ? -15.242 -13.039 -10.164 1 94.81 102 PHE A N 1
ATOM 840 C CA . PHE A 1 102 ? -13.922 -13.555 -10.508 1 94.81 102 PHE A CA 1
ATOM 841 C C . PHE A 1 102 ? -13.539 -14.703 -9.578 1 94.81 102 PHE A C 1
ATOM 843 O O . PHE A 1 102 ? -13.711 -14.609 -8.359 1 94.81 102 PHE A O 1
ATOM 850 N N . PRO A 1 103 ? -12.977 -15.758 -10.031 1 95.94 103 PRO A N 1
ATOM 851 C CA . PRO A 1 103 ? -12.711 -16.969 -9.25 1 95.94 103 PRO A CA 1
ATOM 852 C C . PRO A 1 103 ? -11.352 -16.938 -8.555 1 95.94 103 PRO A C 1
ATOM 854 O O . PRO A 1 103 ? -10.422 -17.641 -8.961 1 95.94 103 PRO A O 1
ATOM 857 N N . PHE A 1 104 ? -11.258 -16.281 -7.426 1 98.06 104 PHE A N 1
ATOM 858 C CA . PHE A 1 104 ? -10.031 -16.234 -6.633 1 98.06 104 PHE A CA 1
ATOM 859 C C . PHE A 1 104 ? -9.852 -17.531 -5.84 1 98.06 104 PHE A C 1
ATOM 861 O O . PHE A 1 104 ? -8.719 -17.969 -5.617 1 98.06 104 PHE A O 1
ATOM 868 N N . ALA A 1 105 ? -10.984 -18.094 -5.461 1 98.12 105 ALA A N 1
ATOM 869 C CA . ALA A 1 105 ? -10.977 -19.188 -4.484 1 98.12 105 ALA A CA 1
ATOM 870 C C . ALA A 1 105 ? -10.156 -20.375 -4.984 1 98.12 105 ALA A C 1
ATOM 872 O O . ALA A 1 105 ? -10.234 -20.734 -6.156 1 98.12 105 ALA A O 1
ATOM 873 N N . GLY A 1 106 ? -9.32 -20.844 -4.105 1 97.94 106 GLY A N 1
ATOM 874 C CA . GLY A 1 106 ? -8.586 -22.062 -4.41 1 97.94 106 GLY A CA 1
ATOM 875 C C . GLY A 1 106 ? -7.203 -21.797 -4.977 1 97.94 106 GLY A C 1
ATOM 876 O O . GLY A 1 106 ? -6.352 -22.688 -4.996 1 97.94 106 GLY A O 1
ATOM 877 N N . LYS A 1 107 ? -6.941 -20.641 -5.539 1 97.94 107 LYS A N 1
ATOM 878 C CA . LYS A 1 107 ? -5.609 -20.312 -6.039 1 97.94 107 LYS A CA 1
ATOM 879 C C . LYS A 1 107 ? -4.59 -20.281 -4.906 1 97.94 107 LYS A C 1
ATOM 881 O O . LYS A 1 107 ? -4.918 -19.922 -3.777 1 97.94 107 LYS A O 1
ATOM 886 N N . ARG A 1 108 ? -3.395 -20.688 -5.195 1 98.06 108 ARG A N 1
ATOM 887 C CA . ARG A 1 108 ? -2.291 -20.672 -4.238 1 98.06 108 ARG A CA 1
ATOM 888 C C . ARG A 1 108 ? -1.427 -19.422 -4.426 1 98.06 108 ARG A C 1
ATOM 890 O O . ARG A 1 108 ? -1.095 -19.062 -5.559 1 98.06 108 ARG A O 1
ATOM 897 N N . LEU A 1 109 ? -1.146 -18.734 -3.34 1 98.69 109 LEU A N 1
ATOM 898 C CA . LEU A 1 109 ? -0.396 -17.484 -3.432 1 98.69 109 LEU A CA 1
ATOM 899 C C . LEU A 1 109 ? 0.884 -17.562 -2.605 1 98.69 109 LEU A C 1
ATOM 901 O O . LEU A 1 109 ? 0.858 -17.984 -1.45 1 98.69 109 LEU A O 1
ATOM 905 N N . TYR A 1 110 ? 2.021 -17.188 -3.225 1 98.81 110 TYR A N 1
ATOM 906 C CA . TYR A 1 110 ? 3.354 -17.078 -2.637 1 98.81 110 TYR A CA 1
ATOM 907 C C . TYR A 1 110 ? 3.826 -15.625 -2.619 1 98.81 110 TYR A C 1
ATOM 909 O O . TYR A 1 110 ? 3.594 -14.883 -3.57 1 98.81 110 TYR A O 1
ATOM 917 N N . LEU A 1 111 ? 4.535 -15.258 -1.516 1 98.94 111 LEU A N 1
ATOM 918 C CA . LEU A 1 111 ? 4.918 -13.852 -1.397 1 98.94 111 LEU A CA 1
ATOM 919 C C . LEU A 1 111 ? 6.43 -13.711 -1.252 1 98.94 111 LEU A C 1
ATOM 921 O O . LEU A 1 111 ? 7.043 -14.383 -0.416 1 98.94 111 LEU A O 1
ATOM 925 N N . LEU A 1 112 ? 7.004 -12.922 -2.125 1 98.94 112 LEU A N 1
ATOM 926 C CA . LEU A 1 112 ? 8.414 -12.539 -2.068 1 98.94 112 LEU A CA 1
ATOM 927 C C . LEU A 1 112 ? 8.562 -11.078 -1.684 1 98.94 112 LEU A C 1
ATOM 929 O O . LEU 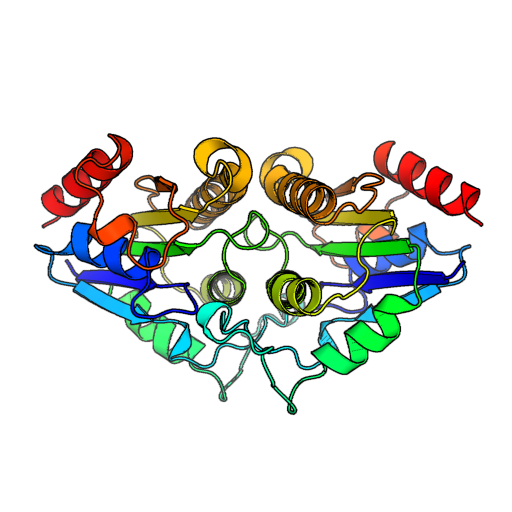A 1 112 ? 8.062 -10.188 -2.381 1 98.94 112 LEU A O 1
ATOM 933 N N . VAL A 1 113 ? 9.258 -10.812 -0.557 1 98.88 113 VAL A N 1
ATOM 934 C CA . VAL A 1 113 ? 9.477 -9.453 -0.081 1 98.88 113 VAL A CA 1
ATOM 935 C C . VAL A 1 113 ? 10.977 -9.18 0.026 1 98.88 113 VAL A C 1
ATOM 937 O O . VAL A 1 113 ? 11.727 -9.992 0.57 1 98.88 113 VAL A O 1
ATOM 940 N N . VAL A 1 114 ? 11.398 -8.086 -0.557 1 98.62 114 VAL A N 1
ATOM 941 C CA . VAL A 1 114 ? 12.789 -7.668 -0.469 1 98.62 114 VAL A CA 1
ATOM 942 C C . VAL A 1 114 ? 12.875 -6.258 0.112 1 98.62 114 VAL A C 1
ATOM 944 O O . VAL A 1 114 ? 12.203 -5.344 -0.367 1 98.62 114 VAL A O 1
ATOM 947 N N . GLY A 1 115 ? 13.609 -6.066 1.176 1 98 115 GLY A N 1
ATOM 948 C CA . GLY A 1 115 ? 13.766 -4.758 1.791 1 98 115 GLY A CA 1
ATOM 949 C C . GLY A 1 115 ? 15.133 -4.559 2.42 1 98 115 GLY A C 1
ATOM 950 O O . GLY A 1 115 ? 15.883 -5.52 2.605 1 98 115 GLY A O 1
ATOM 951 N N . ALA A 1 116 ? 15.469 -3.346 2.795 1 97.25 116 ALA A N 1
ATOM 952 C CA . ALA A 1 116 ? 16.812 -3.027 3.27 1 97.25 116 ALA A CA 1
ATOM 953 C C . ALA A 1 116 ? 16.844 -2.863 4.785 1 97.25 116 ALA A C 1
ATOM 955 O O . ALA A 1 116 ? 17.766 -3.318 5.453 1 97.25 116 ALA A O 1
ATOM 956 N N . ASP A 1 117 ? 15.867 -2.258 5.332 1 97.75 117 ASP A N 1
ATOM 957 C CA . ASP A 1 117 ? 15.875 -1.824 6.723 1 97.75 117 ASP A CA 1
ATOM 958 C C . ASP A 1 117 ? 15.062 -2.773 7.602 1 97.75 117 ASP A C 1
ATOM 960 O O . ASP A 1 117 ? 13.922 -2.479 7.949 1 97.75 117 ASP A O 1
ATOM 964 N N . GLN A 1 118 ? 15.656 -3.883 8.031 1 98.12 118 GLN A N 1
ATOM 965 C CA . GLN A 1 118 ? 15.086 -4.891 8.914 1 98.12 118 GLN A CA 1
ATOM 966 C C . GLN A 1 118 ? 13.711 -5.332 8.43 1 98.12 118 GLN A C 1
ATOM 968 O O . GLN A 1 118 ? 12.742 -5.312 9.195 1 98.12 118 GLN A O 1
ATOM 973 N N . PRO A 1 119 ? 13.68 -5.797 7.18 1 97.94 119 PRO A N 1
ATOM 974 C CA . PRO A 1 119 ? 12.352 -6.094 6.629 1 97.94 119 PRO A CA 1
ATOM 975 C C . PRO A 1 119 ? 11.656 -7.246 7.348 1 97.94 119 PRO A C 1
ATOM 977 O O . PRO A 1 119 ? 10.43 -7.34 7.332 1 97.94 119 PRO A O 1
ATOM 980 N N . GLN A 1 120 ? 12.383 -8.141 8.031 1 97.56 120 GLN A N 1
ATOM 981 C CA . GLN A 1 120 ? 11.781 -9.242 8.766 1 97.56 120 GLN A CA 1
ATOM 982 C C . GLN A 1 120 ? 10.914 -8.727 9.914 1 97.56 120 GLN A C 1
ATOM 984 O O . GLN A 1 120 ? 10.008 -9.422 10.375 1 97.56 120 GLN A O 1
ATOM 989 N N . ILE A 1 121 ? 11.211 -7.457 10.297 1 97.81 121 ILE A N 1
ATOM 990 C CA . ILE A 1 121 ? 10.508 -6.848 11.414 1 97.81 121 ILE A CA 1
ATOM 991 C C . ILE A 1 121 ? 9.586 -5.738 10.906 1 97.81 121 ILE A C 1
ATOM 993 O O . ILE A 1 121 ? 8.391 -5.734 11.203 1 97.81 121 ILE A O 1
ATOM 997 N N . LYS A 1 122 ? 10.125 -4.875 10.039 1 98.19 122 LYS A N 1
ATOM 998 C CA . LYS A 1 122 ? 9.477 -3.6 9.742 1 98.19 122 LYS A CA 1
ATOM 999 C C . LYS A 1 122 ? 8.547 -3.723 8.539 1 98.19 122 LYS A C 1
ATOM 1001 O O . LYS A 1 122 ? 7.801 -2.791 8.227 1 98.19 122 LYS A O 1
ATOM 1006 N N . ALA A 1 123 ? 8.57 -4.945 7.906 1 96 123 ALA A N 1
ATOM 1007 C CA . ALA A 1 123 ? 7.707 -5.09 6.738 1 96 123 ALA A CA 1
ATOM 1008 C C . ALA A 1 123 ? 6.711 -6.23 6.93 1 96 123 ALA A C 1
ATOM 1010 O O . ALA A 1 123 ? 6.129 -6.727 5.965 1 96 123 ALA A O 1
ATOM 1011 N N . THR A 1 124 ? 6.496 -6.641 8.219 1 97.81 124 THR A N 1
ATOM 1012 C CA . THR A 1 124 ? 5.598 -7.75 8.508 1 97.81 124 THR A CA 1
ATOM 1013 C C . THR A 1 124 ? 4.172 -7.414 8.086 1 97.81 124 THR A C 1
ATOM 1015 O O . THR A 1 124 ? 3.377 -8.312 7.797 1 97.81 124 THR A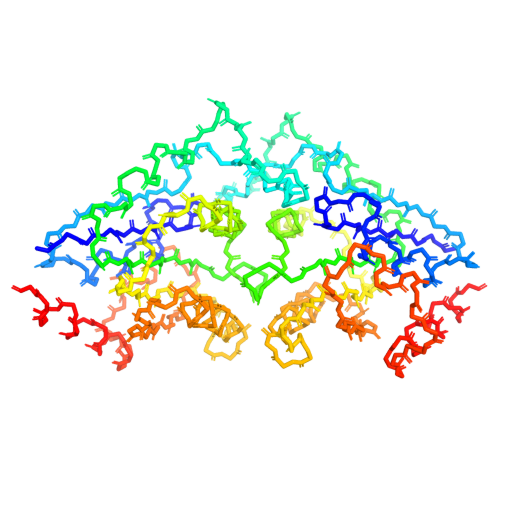 O 1
ATOM 1018 N N . GLY A 1 125 ? 3.84 -6.105 8.086 1 98.62 125 GLY A N 1
ATOM 1019 C CA . GLY A 1 125 ? 2.518 -5.68 7.656 1 98.62 125 GLY A CA 1
ATOM 1020 C C . GLY A 1 125 ? 2.188 -6.109 6.238 1 98.62 125 GLY A C 1
ATOM 1021 O O . GLY A 1 125 ? 1.023 -6.359 5.914 1 98.62 125 GLY A O 1
ATOM 1022 N N . ILE A 1 126 ? 3.207 -6.25 5.375 1 98.88 126 ILE A N 1
ATOM 1023 C CA . ILE A 1 126 ? 3.002 -6.691 4 1 98.88 126 ILE A CA 1
ATOM 1024 C C . ILE A 1 126 ? 2.494 -8.133 3.988 1 98.88 126 ILE A C 1
ATOM 1026 O O . ILE A 1 126 ? 1.47 -8.43 3.369 1 98.88 126 ILE A O 1
ATOM 1030 N N . THR A 1 127 ? 3.184 -9.016 4.754 1 98.81 127 THR A N 1
ATOM 1031 C CA . THR A 1 127 ? 2.836 -10.43 4.801 1 98.81 127 THR A CA 1
ATOM 1032 C C . THR A 1 127 ? 1.449 -10.625 5.406 1 98.81 127 THR A C 1
ATOM 1034 O O . THR A 1 127 ? 0.639 -11.391 4.883 1 98.81 127 THR A O 1
ATOM 1037 N N . GLN A 1 128 ? 1.191 -9.875 6.422 1 98.75 128 GLN A N 1
ATOM 1038 C CA . GLN A 1 128 ? -0.101 -9.992 7.09 1 98.75 128 GLN A CA 1
ATOM 1039 C C . GLN A 1 128 ? -1.236 -9.555 6.172 1 98.75 128 GLN A C 1
ATOM 1041 O O . GLN A 1 128 ? -2.266 -10.227 6.082 1 98.75 128 GLN A O 1
ATOM 1046 N N . ALA A 1 129 ? -1.055 -8.43 5.508 1 98.88 129 ALA A N 1
ATOM 1047 C CA . ALA A 1 129 ? -2.084 -7.918 4.609 1 98.88 129 ALA A CA 1
ATOM 1048 C C . ALA A 1 129 ? -2.393 -8.914 3.5 1 98.88 129 ALA A C 1
ATOM 1050 O O . ALA A 1 129 ? -3.561 -9.164 3.186 1 98.88 129 ALA A O 1
ATOM 1051 N N . VAL A 1 130 ? -1.335 -9.539 2.943 1 98.88 130 VAL A N 1
ATOM 1052 C CA . VAL A 1 130 ? -1.517 -10.492 1.859 1 98.88 130 VAL A CA 1
ATOM 1053 C C . VAL A 1 130 ? -2.195 -11.758 2.391 1 98.88 130 VAL A C 1
ATOM 1055 O O . VAL A 1 130 ? -3.113 -12.289 1.763 1 98.88 130 VAL A O 1
ATOM 1058 N N . GLN A 1 131 ? -1.766 -12.18 3.57 1 98.81 131 GLN A N 1
ATOM 1059 C CA . GLN A 1 131 ? -2.369 -13.367 4.168 1 98.81 131 GLN A CA 1
ATOM 1060 C C . GLN A 1 131 ? -3.852 -13.148 4.453 1 98.81 131 GLN A C 1
ATOM 1062 O O . GLN A 1 131 ? -4.684 -13.992 4.121 1 98.81 131 GLN A O 1
ATOM 1067 N N . TYR A 1 132 ? -4.18 -12.031 5.074 1 98.88 132 TYR A N 1
ATOM 1068 C CA . TYR A 1 132 ? -5.578 -11.727 5.359 1 98.88 132 TYR A CA 1
ATOM 1069 C C . TYR A 1 132 ? -6.391 -11.625 4.074 1 98.88 132 TYR A C 1
ATOM 1071 O O . TYR A 1 132 ? -7.551 -12.031 4.031 1 98.88 132 TYR A O 1
ATOM 1079 N N . SER A 1 133 ? -5.797 -11.023 3.02 1 98.81 133 SER A N 1
ATOM 1080 C CA . SER A 1 133 ? -6.473 -10.914 1.729 1 98.81 133 SER A CA 1
ATOM 1081 C C . SER A 1 133 ? -6.77 -12.297 1.148 1 98.81 133 SER A C 1
ATOM 1083 O O . SER A 1 133 ? -7.863 -12.539 0.638 1 98.81 133 SER A O 1
ATOM 1085 N N . CYS A 1 134 ? -5.77 -13.211 1.265 1 98.88 134 CYS A N 1
ATOM 1086 C CA . CYS A 1 134 ? -5.977 -14.578 0.808 1 98.88 134 CYS A CA 1
ATOM 1087 C C . CYS A 1 134 ? -7.109 -15.25 1.578 1 98.88 134 CYS A C 1
ATOM 1089 O O . CYS A 1 134 ? -7.961 -15.914 0.986 1 98.88 134 CYS A O 1
ATOM 1091 N N . ASP A 1 135 ? -7.098 -15.039 2.881 1 98.75 135 ASP A N 1
ATOM 1092 C CA . ASP A 1 135 ? -8.148 -15.617 3.713 1 98.75 135 ASP A CA 1
ATOM 1093 C C . ASP A 1 135 ? -9.523 -15.125 3.281 1 98.75 135 ASP A C 1
ATOM 1095 O O . ASP A 1 135 ? -10.453 -15.914 3.137 1 98.75 135 ASP A O 1
ATOM 1099 N N . TRP A 1 136 ? -9.648 -13.844 3.061 1 97.94 136 TRP A N 1
ATOM 1100 C CA . TRP A 1 136 ? -10.914 -13.234 2.682 1 97.94 136 TRP A CA 1
ATOM 1101 C C . TRP A 1 136 ? -11.391 -13.75 1.328 1 97.94 136 TRP A C 1
ATOM 1103 O O . TRP A 1 136 ? -12.578 -13.984 1.127 1 97.94 136 TRP A O 1
ATOM 1113 N N . LEU A 1 137 ? -10.469 -14.023 0.428 1 98.5 137 LEU A N 1
ATOM 1114 C CA . LEU A 1 137 ? -10.781 -14.406 -0.944 1 98.5 137 LEU A CA 1
ATOM 1115 C C . LEU A 1 137 ? -10.836 -15.93 -1.084 1 98.5 137 LEU A C 1
ATOM 1117 O O . LEU A 1 137 ? -11.023 -16.453 -2.186 1 98.5 137 LEU A O 1
ATOM 1121 N N . HIS A 1 138 ? -10.516 -16.625 0.014 1 98.5 138 HIS A N 1
ATOM 1122 C CA . HIS A 1 138 ? -10.477 -18.094 0.05 1 98.5 138 HIS A CA 1
ATOM 1123 C C . HIS A 1 138 ? -9.383 -18.625 -0.86 1 98.5 138 HIS A C 1
ATOM 1125 O O . HIS A 1 138 ? -9.578 -19.641 -1.539 1 98.5 138 HIS A O 1
ATOM 1131 N N . MET A 1 139 ? -8.312 -17.875 -0.996 1 98.69 139 MET A N 1
ATOM 1132 C CA . MET A 1 139 ? -7.074 -18.375 -1.598 1 98.69 139 MET A CA 1
ATOM 1133 C C . MET A 1 139 ? -6.219 -19.109 -0.569 1 98.69 139 MET A C 1
ATOM 1135 O O . MET A 1 139 ? -6.465 -19 0.634 1 98.69 139 MET A O 1
ATOM 1139 N N . HIS A 1 140 ? -5.289 -19.922 -1.046 1 98.5 140 HIS A N 1
ATOM 1140 C CA . HIS A 1 140 ? -4.375 -20.641 -0.162 1 98.5 140 HIS A CA 1
ATOM 1141 C C . HIS A 1 140 ? -3.029 -19.922 -0.073 1 98.5 140 HIS A C 1
ATOM 1143 O O . HIS A 1 140 ? -2.193 -20.062 -0.97 1 98.5 140 HIS A O 1
ATOM 1149 N N . PHE A 1 141 ? -2.877 -19.203 1.004 1 98.81 141 PHE A N 1
ATOM 1150 C CA . PHE A 1 141 ? -1.59 -18.562 1.231 1 98.81 141 PHE A CA 1
ATOM 1151 C C . PHE A 1 141 ? -0.521 -19.594 1.573 1 98.81 141 PHE A C 1
ATOM 1153 O O . PHE A 1 141 ? -0.618 -20.281 2.59 1 98.81 141 PHE A O 1
ATOM 1160 N N . GLN A 1 142 ? 0.516 -19.625 0.768 1 98.44 142 GLN A N 1
ATOM 1161 C CA . GLN A 1 142 ? 1.508 -20.688 0.896 1 98.44 142 GLN A CA 1
ATOM 1162 C C . GLN A 1 142 ? 2.699 -20.234 1.732 1 98.44 142 GLN A C 1
ATOM 1164 O O . GLN A 1 142 ? 3.535 -21.047 2.129 1 98.44 142 GLN A O 1
ATOM 1169 N N . GLY A 1 143 ? 2.748 -18.922 1.999 1 98.44 143 GLY A N 1
ATOM 1170 C CA . GLY A 1 143 ? 3.828 -18.375 2.812 1 98.44 143 GLY A CA 1
ATOM 1171 C C . GLY A 1 143 ? 4.566 -17.234 2.146 1 98.44 143 GLY A C 1
ATOM 1172 O O . GLY A 1 143 ? 4.219 -16.828 1.035 1 98.44 143 GLY A O 1
ATOM 1173 N N . ALA A 1 144 ? 5.512 -16.656 2.896 1 98.81 144 ALA A N 1
ATOM 1174 C CA . ALA A 1 144 ? 6.328 -15.547 2.43 1 98.81 144 ALA A CA 1
ATOM 1175 C C . ALA A 1 144 ? 7.805 -15.789 2.723 1 98.81 144 ALA A C 1
ATOM 1177 O O . ALA A 1 144 ? 8.148 -16.516 3.656 1 98.81 144 ALA A O 1
ATOM 1178 N N . THR A 1 145 ? 8.609 -15.344 1.882 1 98.81 145 THR A N 1
ATOM 1179 C CA . THR A 1 145 ? 10.016 -15.164 2.225 1 98.81 145 THR A CA 1
ATOM 1180 C C . THR A 1 145 ? 10.398 -13.695 2.17 1 98.81 145 THR A C 1
ATOM 1182 O O . THR A 1 145 ? 9.914 -12.945 1.314 1 98.81 145 THR A O 1
ATOM 1185 N N . VAL A 1 146 ? 11.141 -13.242 3.148 1 98.69 146 VAL A N 1
ATOM 1186 C CA . VAL A 1 146 ? 11.602 -11.859 3.279 1 98.69 146 VAL A CA 1
ATOM 1187 C C . VAL A 1 146 ? 13.133 -11.828 3.232 1 98.69 146 VAL A C 1
ATOM 1189 O O . VAL A 1 146 ? 13.797 -12.477 4.035 1 98.69 146 VAL A O 1
ATOM 1192 N N . ILE A 1 147 ? 13.656 -11.102 2.293 1 98.56 147 ILE A N 1
ATOM 1193 C CA . ILE A 1 147 ? 15.094 -11.039 2.072 1 98.56 147 ILE A CA 1
ATOM 1194 C C . ILE A 1 147 ? 15.594 -9.617 2.324 1 98.56 147 ILE A C 1
ATOM 1196 O O . ILE A 1 147 ? 14.961 -8.648 1.906 1 98.56 147 ILE A O 1
ATOM 1200 N N . THR A 1 148 ? 16.75 -9.5 3.084 1 98.06 148 THR A N 1
ATOM 1201 C CA . THR A 1 148 ? 17.406 -8.211 3.275 1 98.06 148 THR A CA 1
ATOM 1202 C C . THR A 1 148 ? 18.375 -7.922 2.133 1 98.06 148 THR A C 1
ATOM 1204 O O . THR A 1 148 ? 19.297 -8.695 1.887 1 98.06 148 THR A O 1
ATOM 1207 N N . ALA A 1 149 ? 18.062 -6.902 1.402 1 96.94 149 ALA A N 1
ATOM 1208 C CA . ALA A 1 149 ? 18.938 -6.469 0.306 1 96.94 149 ALA A CA 1
ATOM 1209 C C . ALA A 1 149 ? 18.766 -4.977 0.035 1 96.94 149 ALA A C 1
ATOM 1211 O O . ALA A 1 149 ? 17.672 -4.434 0.172 1 96.94 149 ALA A O 1
ATOM 1212 N N . ASP A 1 150 ? 19.828 -4.352 -0.276 1 90.44 150 ASP A N 1
ATOM 1213 C CA . ASP A 1 150 ? 19.797 -2.922 -0.575 1 90.44 150 ASP A CA 1
ATOM 1214 C C . ASP A 1 150 ? 20.453 -2.631 -1.922 1 90.44 150 ASP A C 1
ATOM 1216 O O . ASP A 1 150 ? 19.906 -1.9 -2.746 1 90.44 150 ASP A O 1
ATOM 1220 N N . GLY A 1 151 ? 21.578 -3.215 -2.137 1 90.62 151 GLY A N 1
ATOM 1221 C CA . GLY A 1 151 ? 22.281 -3.033 -3.402 1 90.62 151 GLY A CA 1
ATOM 1222 C C . GLY A 1 151 ? 21.594 -3.717 -4.566 1 90.62 151 GLY A C 1
ATOM 1223 O O . GLY A 1 151 ? 20.922 -4.734 -4.383 1 90.62 151 GLY A O 1
ATOM 1224 N N . PRO A 1 152 ? 21.719 -3.186 -5.785 1 87.69 152 PRO A N 1
ATOM 1225 C CA . PRO A 1 152 ? 20.953 -3.664 -6.938 1 87.69 152 PRO A CA 1
ATOM 1226 C C . PRO A 1 152 ? 21.203 -5.137 -7.242 1 87.69 152 PRO A C 1
ATOM 1228 O O . PRO A 1 152 ? 20.344 -5.816 -7.797 1 87.69 152 PRO A O 1
ATOM 1231 N N . ASP A 1 153 ? 22.344 -5.75 -6.82 1 91.75 153 ASP A N 1
ATOM 1232 C CA . ASP A 1 153 ? 22.672 -7.125 -7.184 1 91.75 153 ASP A CA 1
ATOM 1233 C C . ASP A 1 153 ? 22.766 -8.016 -5.945 1 91.75 153 ASP A C 1
ATOM 1235 O O . ASP A 1 153 ? 23.281 -9.133 -6.02 1 91.75 153 ASP A O 1
ATOM 1239 N N . ASP A 1 154 ? 22.281 -7.5 -4.867 1 96.38 154 ASP A N 1
ATOM 1240 C CA . ASP A 1 154 ? 22.469 -8.203 -3.598 1 96.38 154 ASP A CA 1
ATOM 1241 C C . ASP A 1 154 ? 21.891 -9.609 -3.66 1 96.38 154 ASP A C 1
ATOM 1243 O O . ASP A 1 154 ? 22.547 -10.586 -3.307 1 96.38 154 ASP A O 1
ATOM 1247 N N . VAL A 1 155 ? 20.688 -9.734 -4.184 1 97.25 155 VAL A N 1
ATOM 1248 C CA . VAL A 1 155 ? 20 -11.016 -4.172 1 97.25 155 VAL A CA 1
ATOM 1249 C C . VAL A 1 155 ? 20.703 -11.992 -5.113 1 97.25 155 VAL A C 1
ATOM 1251 O O . VAL A 1 155 ? 20.844 -13.172 -4.797 1 97.25 155 VAL A O 1
ATOM 1254 N N . ARG A 1 156 ? 21.156 -11.539 -6.234 1 96.25 156 ARG A N 1
ATOM 1255 C CA . ARG A 1 156 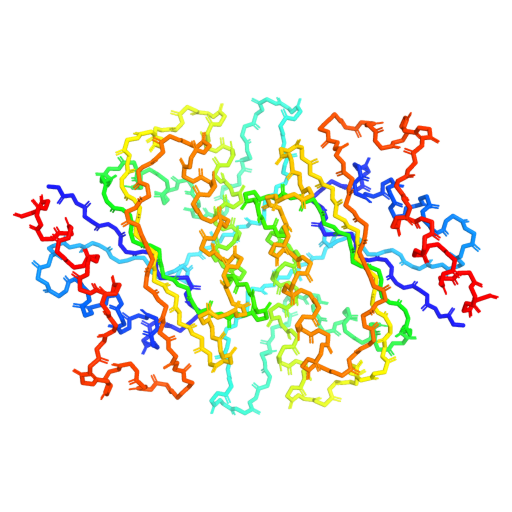? 21.875 -12.383 -7.18 1 96.25 156 ARG A CA 1
ATOM 1256 C C . ARG A 1 156 ? 23.156 -12.93 -6.559 1 96.25 156 ARG A C 1
ATOM 1258 O O . ARG A 1 156 ? 23.609 -14.023 -6.906 1 96.25 156 ARG A O 1
ATOM 1265 N N . GLN A 1 157 ? 23.672 -12.172 -5.59 1 95.75 157 GLN A N 1
ATOM 1266 C CA . GLN A 1 157 ? 24.953 -12.531 -5.012 1 95.75 157 GLN A CA 1
ATOM 1267 C C . GLN A 1 157 ? 24.781 -13.336 -3.729 1 95.75 157 GLN A C 1
ATOM 1269 O O . GLN A 1 157 ? 25.75 -13.828 -3.158 1 95.75 157 GLN A O 1
ATOM 1274 N N . LEU A 1 158 ? 23.578 -13.469 -3.297 1 94.94 158 LEU A N 1
ATOM 1275 C CA . LEU A 1 158 ? 23.328 -14.227 -2.076 1 94.94 158 LEU A CA 1
ATOM 1276 C C . LEU A 1 158 ? 23.578 -15.719 -2.305 1 94.94 158 LEU A C 1
ATOM 1278 O O . LEU A 1 158 ? 23.109 -16.281 -3.285 1 94.94 158 LEU A O 1
ATOM 1282 N N . THR A 1 159 ? 24.359 -16.297 -1.431 1 93.31 159 THR A N 1
ATOM 1283 C CA . THR A 1 159 ? 24.625 -17.719 -1.553 1 93.31 159 THR A CA 1
ATOM 1284 C C . THR A 1 159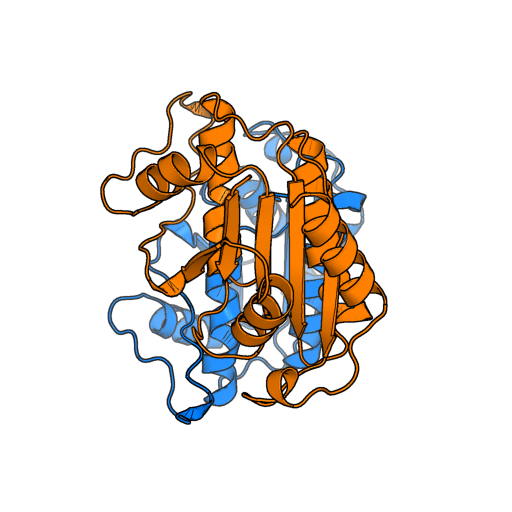 ? 23.672 -18.531 -0.682 1 93.31 159 THR A C 1
ATOM 1286 O O . THR A 1 159 ? 23.438 -19.703 -0.941 1 93.31 159 THR A O 1
ATOM 1289 N N . THR A 1 160 ? 23.266 -17.906 0.381 1 94.38 160 THR A N 1
ATOM 1290 C CA . THR A 1 160 ? 22.344 -18.578 1.305 1 94.38 160 THR A CA 1
ATOM 1291 C C . THR A 1 160 ? 21.047 -17.797 1.436 1 94.38 160 THR A C 1
ATOM 1293 O O . THR A 1 160 ? 21.062 -16.562 1.535 1 94.38 160 THR A O 1
ATOM 1296 N N . LEU A 1 161 ? 19.953 -18.484 1.318 1 95.31 161 LEU A N 1
ATOM 1297 C CA . LEU A 1 161 ? 18.625 -17.922 1.504 1 95.31 161 LEU A CA 1
ATOM 1298 C C . LEU A 1 161 ? 17.953 -18.516 2.734 1 95.31 161 LEU A C 1
ATOM 1300 O O . LEU A 1 161 ? 18.344 -19.578 3.219 1 95.31 161 LEU A O 1
ATOM 1304 N N . PRO A 1 162 ? 17.031 -17.781 3.279 1 96.38 162 PRO A N 1
ATOM 1305 C CA . PRO A 1 162 ? 16.406 -18.266 4.52 1 96.38 162 PRO A CA 1
ATOM 1306 C C . PRO A 1 162 ? 15.57 -19.531 4.309 1 96.38 162 PRO A C 1
ATOM 1308 O O . PRO A 1 162 ? 15.25 -19.875 3.172 1 96.38 162 PRO A O 1
ATOM 1311 N N . ALA A 1 163 ? 15.25 -20.172 5.441 1 97.62 163 ALA A N 1
ATOM 1312 C CA . ALA A 1 163 ? 14.445 -21.391 5.426 1 97.62 163 ALA A CA 1
ATOM 1313 C C . ALA A 1 163 ? 13.086 -21.141 4.777 1 97.62 163 ALA A C 1
ATOM 1315 O O . ALA A 1 163 ? 12.539 -22.031 4.109 1 97.62 163 ALA A O 1
ATOM 1316 N N . SER A 1 164 ? 12.57 -19.922 4.953 1 97.75 164 SER A N 1
ATOM 1317 C CA . SER A 1 164 ? 11.281 -19.578 4.352 1 97.75 164 SER A CA 1
ATOM 1318 C C . SER A 1 164 ? 11.336 -19.672 2.83 1 97.75 164 SER A C 1
ATOM 1320 O O . SER A 1 164 ? 10.359 -20.062 2.189 1 97.75 164 SER A O 1
ATOM 1322 N N . TYR A 1 165 ? 12.445 -19.281 2.281 1 97.94 165 TYR A N 1
ATOM 1323 C CA . TYR A 1 165 ? 12.641 -19.422 0.843 1 97.94 165 TYR A CA 1
ATOM 1324 C C . TYR A 1 165 ? 12.586 -20.875 0.423 1 97.94 165 TYR A C 1
ATOM 1326 O O . TYR A 1 165 ? 11.891 -21.234 -0.536 1 97.94 165 TYR A O 1
ATOM 1334 N N . ALA A 1 166 ? 13.312 -21.75 1.086 1 97.06 166 ALA A N 1
ATOM 1335 C CA . ALA A 1 166 ? 13.344 -23.172 0.783 1 97.06 166 ALA A CA 1
ATOM 1336 C C . ALA A 1 166 ? 11.953 -23.797 0.908 1 97.06 166 ALA A C 1
ATOM 1338 O O . ALA A 1 166 ? 11.586 -24.672 0.129 1 97.06 166 ALA A O 1
ATOM 1339 N N . ALA A 1 167 ? 11.25 -23.344 1.893 1 97.69 167 ALA A N 1
ATOM 1340 C CA . ALA A 1 167 ? 9.891 -23.859 2.102 1 97.69 167 ALA A CA 1
ATOM 1341 C C . ALA A 1 167 ? 8.992 -23.516 0.92 1 97.69 167 ALA A C 1
ATOM 1343 O O . ALA A 1 167 ? 8.219 -24.359 0.454 1 97.69 167 ALA A O 1
ATOM 1344 N N . LEU A 1 168 ? 9.047 -22.25 0.436 1 97.81 168 LEU A N 1
ATOM 1345 C CA . LEU A 1 168 ? 8.258 -21.859 -0.724 1 97.81 168 LEU A CA 1
ATOM 1346 C C . LEU A 1 168 ? 8.648 -22.672 -1.954 1 97.81 168 LEU A 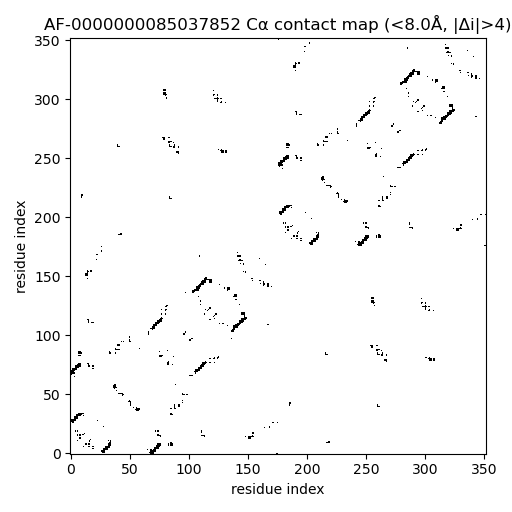C 1
ATOM 1348 O O . LEU A 1 168 ? 7.781 -23.109 -2.717 1 97.81 168 LEU A O 1
ATOM 1352 N N . ALA A 1 169 ? 9.969 -22.812 -2.143 1 96.69 169 ALA A N 1
ATOM 1353 C CA . ALA A 1 169 ? 10.477 -23.562 -3.285 1 96.69 169 ALA A CA 1
ATOM 1354 C C . ALA A 1 169 ? 9.961 -25 -3.273 1 96.69 169 ALA A C 1
ATOM 1356 O O . ALA A 1 169 ? 9.562 -25.531 -4.312 1 96.69 169 ALA A O 1
ATOM 1357 N N . ALA A 1 170 ? 9.938 -25.609 -2.135 1 96.38 170 ALA A N 1
ATOM 1358 C CA . ALA A 1 170 ? 9.469 -26.984 -1.999 1 96.38 170 ALA A CA 1
ATOM 1359 C C . ALA A 1 170 ? 7.984 -27.094 -2.354 1 96.38 170 ALA A C 1
ATOM 1361 O O . ALA A 1 170 ? 7.574 -28.031 -3.045 1 96.38 170 ALA A O 1
ATOM 1362 N N . LYS A 1 171 ? 7.234 -26.172 -1.896 1 95.81 171 LYS A N 1
ATOM 1363 C CA . LYS A 1 171 ? 5.801 -26.188 -2.17 1 95.81 171 LYS A CA 1
ATOM 1364 C C . LYS A 1 171 ? 5.523 -26.031 -3.662 1 95.81 171 LYS A C 1
ATOM 1366 O O . LYS A 1 171 ? 4.617 -26.656 -4.203 1 95.81 171 LYS A O 1
ATOM 1371 N N . LEU A 1 172 ? 6.297 -25.141 -4.27 1 94.62 172 LEU A N 1
ATOM 1372 C CA . LEU A 1 172 ? 6.137 -24.906 -5.699 1 94.62 172 LEU A CA 1
ATOM 1373 C C . LEU A 1 172 ? 6.547 -26.141 -6.496 1 94.62 172 LEU A C 1
ATOM 1375 O O . LEU A 1 172 ? 5.891 -26.516 -7.473 1 94.62 172 LEU A O 1
ATOM 1379 N N . GLN A 1 173 ? 7.598 -26.75 -6.105 1 88.94 173 GLN A N 1
ATOM 1380 C CA . GLN A 1 173 ? 8.094 -27.938 -6.797 1 88.94 173 GLN A CA 1
ATOM 1381 C C . GLN A 1 173 ? 7.137 -29.109 -6.633 1 88.94 173 GLN A C 1
ATOM 1383 O O . GLN A 1 173 ? 6.977 -29.922 -7.551 1 88.94 173 GLN A O 1
ATOM 1388 N N . ASP A 1 174 ? 6.504 -29.188 -5.5 1 87 174 ASP A N 1
ATOM 1389 C CA . ASP A 1 174 ? 5.555 -30.266 -5.242 1 87 174 ASP A CA 1
ATOM 1390 C C . ASP A 1 174 ? 4.328 -30.156 -6.145 1 87 174 ASP A C 1
ATOM 1392 O O . ASP A 1 174 ? 3.688 -31.156 -6.461 1 87 174 ASP A O 1
ATOM 1396 N N . ALA A 1 175 ? 4.098 -29.047 -6.539 1 82.88 175 ALA A N 1
ATOM 1397 C CA . ALA A 1 175 ? 2.918 -28.797 -7.367 1 82.88 175 ALA A CA 1
ATOM 1398 C C . ALA A 1 175 ? 3.203 -29.094 -8.836 1 82.88 175 ALA A C 1
ATOM 1400 O O . ALA A 1 175 ? 2.279 -29.266 -9.633 1 82.88 175 ALA A O 1
ATOM 1401 N N . TYR A 1 176 ? 4.43 -29.156 -9.117 1 78.44 176 TYR A N 1
ATOM 1402 C CA . TYR A 1 176 ? 4.812 -29.391 -10.5 1 78.44 176 TYR A CA 1
ATOM 1403 C C . TYR A 1 176 ? 5.762 -30.562 -10.617 1 78.44 176 TYR A C 1
ATOM 1405 O O . TYR A 1 176 ? 5.742 -31.297 -11.609 1 78.44 176 TYR A O 1
ATOM 1413 N N . MET B 1 1 ? 0.027 28.203 12.102 1 65.62 1 MET B N 1
ATOM 1414 C CA . MET B 1 1 ? 0.388 26.828 11.75 1 65.62 1 MET B CA 1
ATOM 1415 C C . MET B 1 1 ? -0.672 26.203 10.852 1 65.62 1 MET B C 1
ATOM 1417 O O . MET B 1 1 ? -1.845 26.578 10.914 1 65.62 1 MET B O 1
ATOM 1421 N N . THR B 1 2 ? -0.234 25.609 9.656 1 88.44 2 THR B N 1
ATOM 1422 C CA . THR B 1 2 ? -1.217 25.172 8.672 1 88.44 2 THR B CA 1
ATOM 1423 C C . THR B 1 2 ? -1.321 23.641 8.656 1 88.44 2 THR B C 1
ATOM 1425 O O . THR B 1 2 ? -0.357 22.953 8.984 1 88.44 2 THR B O 1
ATOM 1428 N N . VAL B 1 3 ? -2.533 23.188 8.711 1 97.19 3 VAL B N 1
ATOM 1429 C CA . VAL B 1 3 ? -2.816 21.75 8.68 1 97.19 3 VAL B CA 1
ATOM 1430 C C . VAL B 1 3 ? -3.25 21.344 7.27 1 97.19 3 VAL B C 1
ATOM 1432 O O . VAL B 1 3 ? -4.066 22.016 6.645 1 97.19 3 VAL B O 1
ATOM 1435 N N . LEU B 1 4 ? -2.566 20.297 6.781 1 98.5 4 LEU B N 1
ATOM 1436 C CA . LEU B 1 4 ? -2.973 19.656 5.535 1 98.5 4 LEU B CA 1
ATOM 1437 C C . LEU B 1 4 ? -3.598 18.297 5.797 1 98.5 4 LEU B C 1
ATOM 1439 O O . LEU B 1 4 ? -2.973 17.422 6.414 1 98.5 4 LEU B O 1
ATOM 1443 N N . PHE B 1 5 ? -4.848 18.188 5.441 1 98.75 5 PHE B N 1
ATOM 1444 C CA . PHE B 1 5 ? -5.488 16.875 5.445 1 98.75 5 PHE B CA 1
ATOM 1445 C C . PHE B 1 5 ? -5.41 16.234 4.062 1 98.75 5 PHE B C 1
ATOM 1447 O O . PHE B 1 5 ? -5.918 16.781 3.086 1 98.75 5 PHE B O 1
ATOM 1454 N N . ILE B 1 6 ? -4.758 15.109 4.012 1 98.88 6 ILE B N 1
ATOM 1455 C CA . ILE B 1 6 ? -4.672 14.312 2.791 1 98.88 6 ILE B CA 1
ATOM 1456 C C . ILE B 1 6 ? -5.621 13.117 2.883 1 98.88 6 ILE B C 1
ATOM 1458 O O . ILE B 1 6 ? -5.352 12.164 3.609 1 98.88 6 ILE B O 1
ATOM 1462 N N . ASN B 1 7 ? -6.723 13.242 2.158 1 98.81 7 ASN B N 1
ATOM 1463 C CA . ASN B 1 7 ? -7.672 12.141 2.059 1 98.81 7 ASN B CA 1
ATOM 1464 C C . ASN B 1 7 ? -7.262 11.141 0.981 1 98.81 7 ASN B C 1
ATOM 1466 O O . ASN B 1 7 ? -7.379 11.422 -0.212 1 98.81 7 ASN B O 1
ATOM 1470 N N . GLY B 1 8 ? -6.824 9.961 1.417 1 98.56 8 GLY B N 1
ATOM 1471 C CA . GLY B 1 8 ? -6.363 8.93 0.5 1 98.56 8 GLY B CA 1
ATOM 1472 C C . GLY B 1 8 ? -7.48 8.031 -0.003 1 98.56 8 GLY B C 1
ATOM 1473 O O . GLY B 1 8 ? -7.234 7.062 -0.721 1 98.56 8 GLY B O 1
ATOM 1474 N N . SER B 1 9 ? -8.695 8.352 0.343 1 97.5 9 SER B N 1
ATOM 1475 C CA . SER B 1 9 ? -9.852 7.566 -0.083 1 97.5 9 SER B CA 1
ATOM 1476 C C . SER B 1 9 ? -10.258 7.91 -1.514 1 97.5 9 SER B C 1
ATOM 1478 O O . SER B 1 9 ? -10.227 9.078 -1.909 1 97.5 9 SER B O 1
ATOM 1480 N N . PRO B 1 10 ? -10.68 6.898 -2.277 1 95.56 10 PRO B N 1
ATOM 1481 C CA . PRO B 1 10 ? -11.266 7.207 -3.582 1 95.56 10 PRO B CA 1
ATOM 1482 C C . PRO B 1 10 ? -12.602 7.945 -3.467 1 95.56 10 PRO B C 1
ATOM 1484 O O . PRO B 1 10 ? -13.109 8.469 -4.465 1 95.56 10 PRO B O 1
ATOM 1487 N N . ARG B 1 11 ? -13.219 7.906 -2.271 1 93.44 11 ARG B N 1
ATOM 1488 C CA . ARG B 1 11 ? -14.477 8.609 -2.033 1 93.44 11 ARG B CA 1
ATOM 1489 C C . ARG B 1 11 ? -14.234 9.93 -1.305 1 93.44 11 ARG B C 1
ATOM 1491 O O . ARG B 1 11 ? -13.781 9.938 -0.16 1 93.44 11 ARG B O 1
ATOM 1498 N N . LYS B 1 12 ? -14.625 11.023 -1.857 1 95.19 12 LYS B N 1
ATOM 1499 C CA . LYS B 1 12 ? -14.344 12.352 -1.315 1 95.19 12 LYS B CA 1
ATOM 1500 C C . LYS B 1 12 ? -15.258 12.672 -0.137 1 95.19 12 LYS B C 1
ATOM 1502 O O . LYS B 1 12 ? -14.984 13.594 0.632 1 95.19 12 LYS B O 1
ATOM 1507 N N . THR B 1 13 ? -16.328 11.906 -0.04 1 94.5 13 THR B N 1
ATOM 1508 C CA . THR B 1 13 ? -17.297 12.242 0.999 1 94.5 13 THR B CA 1
ATOM 1509 C C . THR B 1 13 ? -17.641 11.008 1.826 1 94.5 13 THR B C 1
ATOM 1511 O O . THR B 1 13 ? -18.766 10.906 2.346 1 94.5 13 THR B O 1
ATOM 1514 N N . GLY B 1 14 ? -16.734 10.016 1.876 1 95.5 14 GLY B N 1
ATOM 1515 C CA . GLY B 1 14 ? -16.969 8.805 2.637 1 95.5 14 GLY B CA 1
ATOM 1516 C C . GLY B 1 14 ? -16.531 8.906 4.086 1 95.5 14 GLY B C 1
ATOM 1517 O O . GLY B 1 14 ? -16.406 10.008 4.621 1 95.5 14 GLY B O 1
ATOM 1518 N N . ASN B 1 15 ? -16.375 7.781 4.688 1 97.56 15 ASN B N 1
ATOM 1519 C CA . ASN B 1 15 ? -16.078 7.684 6.113 1 97.56 15 ASN B CA 1
ATOM 1520 C C . ASN B 1 15 ? -14.742 8.336 6.457 1 97.56 15 ASN B C 1
ATOM 1522 O O . ASN B 1 15 ? -14.625 9.023 7.469 1 97.56 15 ASN B O 1
ATOM 1526 N N . THR B 1 16 ? -13.773 8.109 5.605 1 98.19 16 THR B N 1
ATOM 1527 C CA . THR B 1 16 ? -12.453 8.68 5.863 1 98.19 16 THR B CA 1
ATOM 1528 C C . THR B 1 16 ? -12.5 10.203 5.824 1 98.19 16 THR B C 1
ATOM 1530 O O . THR B 1 16 ? -11.969 10.867 6.715 1 98.19 16 THR B O 1
ATOM 1533 N N . ALA B 1 17 ? -13.172 10.734 4.824 1 97.94 17 ALA B N 1
ATOM 1534 C CA . ALA B 1 17 ? -13.344 12.18 4.715 1 97.94 17 ALA B CA 1
ATOM 1535 C C . ALA B 1 17 ? -14.094 12.734 5.922 1 97.94 17 ALA B C 1
ATOM 1537 O O . ALA B 1 17 ? -13.695 13.75 6.496 1 97.94 17 ALA B O 1
ATOM 1538 N N . ALA B 1 18 ? -15.164 12.078 6.316 1 98.19 18 ALA B N 1
ATOM 1539 C CA . ALA B 1 18 ? -15.977 12.508 7.453 1 98.19 18 ALA B CA 1
ATOM 1540 C C . ALA B 1 18 ? -15.148 12.539 8.734 1 98.19 18 ALA B C 1
ATOM 1542 O O . ALA B 1 18 ? -15.289 13.461 9.547 1 98.19 18 ALA B O 1
ATOM 1543 N N . LEU B 1 19 ? -14.328 11.562 8.914 1 98.62 19 LEU B N 1
ATOM 1544 C CA . LEU B 1 19 ? -13.477 11.484 10.094 1 98.62 19 LEU B CA 1
ATOM 1545 C C . LEU B 1 19 ? -12.5 12.656 10.141 1 98.62 19 LEU B C 1
ATOM 1547 O O . LEU B 1 19 ? -12.312 13.273 11.195 1 98.62 19 LEU B O 1
ATOM 1551 N N . GLY B 1 20 ? -11.82 12.914 8.992 1 98.44 20 GLY B N 1
ATOM 1552 C CA . GLY B 1 20 ? -10.938 14.07 8.906 1 98.44 20 GLY B CA 1
ATOM 1553 C C . GLY B 1 20 ? -11.633 15.383 9.195 1 98.44 20 GLY B C 1
ATOM 1554 O O . GLY B 1 20 ? -11.125 16.219 9.945 1 98.44 20 GLY B O 1
ATOM 1555 N N . GLU B 1 21 ? -12.828 15.539 8.633 1 97.19 21 GLU B N 1
ATOM 1556 C CA . GLU B 1 21 ? -13.609 16.75 8.852 1 97.19 21 GLU B CA 1
ATOM 1557 C C . GLU B 1 21 ? -13.961 16.922 10.328 1 97.19 21 GLU B C 1
ATOM 1559 O O . GLU B 1 21 ? -13.906 18.031 10.859 1 97.19 21 GLU B O 1
ATOM 1564 N N . ARG B 1 22 ? -14.328 15.875 10.922 1 97.25 22 ARG B N 1
ATOM 1565 C CA . ARG B 1 22 ? -14.664 15.922 12.336 1 97.25 22 ARG B CA 1
ATOM 1566 C C . ARG B 1 22 ? -13.445 16.312 13.172 1 97.25 22 ARG B C 1
ATOM 1568 O O . ARG B 1 22 ? -13.555 17.141 14.078 1 97.25 22 ARG B O 1
ATOM 1575 N N . LEU B 1 23 ? -12.352 15.68 12.867 1 97.69 23 LEU B N 1
ATOM 1576 C CA . LEU B 1 23 ? -11.133 15.922 13.625 1 97.69 23 LEU B CA 1
ATOM 1577 C C . LEU B 1 23 ? -10.695 17.375 13.492 1 97.69 23 LEU B C 1
ATOM 1579 O O . LEU B 1 23 ? -10.195 17.969 14.461 1 97.69 23 LEU B O 1
ATOM 1583 N N . LEU B 1 24 ? -10.961 17.938 12.297 1 97.12 24 LEU B N 1
ATOM 1584 C CA . LEU B 1 24 ? -10.336 19.219 11.984 1 97.12 24 LEU B CA 1
ATOM 1585 C C . LEU B 1 24 ? -11.367 20.344 11.992 1 97.12 24 LEU B C 1
ATOM 1587 O O . LEU B 1 24 ? -11.07 21.469 11.578 1 97.12 24 LEU B O 1
ATOM 1591 N N . HIS B 1 25 ? -12.586 20.062 12.398 1 92.94 25 HIS B N 1
ATOM 1592 C CA . HIS B 1 25 ? -13.711 20.984 12.289 1 92.94 25 HIS B CA 1
ATOM 1593 C C . HIS B 1 25 ? -13.383 22.328 12.945 1 92.94 25 HIS B C 1
ATOM 1595 O O . HIS B 1 25 ? -13.883 23.359 12.516 1 92.94 25 HIS B O 1
ATOM 1601 N N . GLN B 1 26 ? -12.445 22.469 13.859 1 90.88 26 GLN B N 1
ATOM 1602 C CA . GLN B 1 26 ? -12.125 23.734 14.523 1 90.88 26 GLN B CA 1
ATOM 1603 C C . GLN B 1 26 ? -10.695 24.156 14.234 1 90.88 26 GLN B C 1
ATOM 1605 O O . GLN B 1 26 ? -10.148 25.016 14.93 1 90.88 26 GLN B O 1
ATOM 1610 N N . VAL B 1 27 ? -10.109 23.531 13.266 1 93.62 27 VAL B N 1
ATOM 1611 C CA . VAL B 1 27 ? -8.719 23.781 12.914 1 93.62 27 VAL B CA 1
ATOM 1612 C C . VAL B 1 27 ? -8.617 24.25 11.461 1 93.62 27 VAL B C 1
ATOM 1614 O O . VAL B 1 27 ? -9.039 23.531 10.555 1 93.62 27 VAL B O 1
ATOM 1617 N N . PRO B 1 28 ? -8.242 25.578 11.312 1 93.12 28 PRO B N 1
ATOM 1618 C CA . PRO B 1 28 ? -7.996 25.953 9.914 1 93.12 28 PRO B CA 1
ATOM 1619 C C . PRO B 1 28 ? -7.117 24.953 9.18 1 93.12 28 PRO B C 1
ATOM 1621 O O . PRO B 1 28 ? -6.062 24.562 9.68 1 93.12 28 PRO B O 1
ATOM 1624 N N . HIS B 1 29 ? -7.617 24.469 8.031 1 96.5 29 HIS B N 1
ATOM 1625 C CA . HIS B 1 29 ? -6.895 23.422 7.324 1 96.5 29 HIS B CA 1
ATOM 1626 C C . HIS B 1 29 ? -7.191 23.453 5.832 1 96.5 29 HIS B C 1
ATOM 1628 O O . HIS B 1 29 ? -8.133 24.125 5.395 1 96.5 29 HIS B O 1
ATOM 1634 N N . THR B 1 30 ? -6.301 22.891 5.082 1 97.69 30 THR B N 1
ATOM 1635 C CA . THR B 1 30 ? -6.488 22.578 3.666 1 97.69 30 THR B CA 1
ATOM 1636 C C . THR B 1 30 ? -6.703 21.094 3.455 1 97.69 30 THR B C 1
ATOM 1638 O O . THR B 1 30 ? -6.059 20.266 4.113 1 97.69 30 THR B O 1
ATOM 1641 N N . THR B 1 31 ? -7.586 20.734 2.551 1 98.19 31 THR B N 1
ATOM 1642 C CA . THR B 1 31 ? -7.84 19.328 2.258 1 98.19 31 THR B CA 1
ATOM 1643 C C . THR B 1 31 ? -7.465 19 0.816 1 98.19 31 THR B C 1
ATOM 1645 O O . THR B 1 31 ? -7.832 19.719 -0.109 1 98.19 31 THR B O 1
ATOM 1648 N N . TRP B 1 32 ? -6.637 17.969 0.696 1 98.62 32 TRP B N 1
ATOM 1649 C CA . TRP B 1 32 ? -6.41 17.312 -0.589 1 98.62 32 TRP B CA 1
ATOM 1650 C C . TRP B 1 32 ? -7.191 16.016 -0.684 1 98.62 32 TRP B C 1
ATOM 1652 O O . TRP B 1 32 ? -7.035 15.125 0.158 1 98.62 32 TRP B O 1
ATOM 1662 N N . HIS B 1 33 ? -8.078 15.945 -1.612 1 98.44 33 HIS B N 1
ATOM 1663 C CA . HIS B 1 33 ? -8.516 14.617 -2.041 1 98.44 33 HIS B CA 1
ATOM 1664 C C . HIS B 1 33 ? -7.582 14.055 -3.107 1 98.44 33 HIS B C 1
ATOM 1666 O O . HIS B 1 33 ? -7.539 14.555 -4.23 1 98.44 33 HIS B O 1
ATOM 1672 N N . LEU B 1 34 ? -6.879 13 -2.797 1 98.06 34 LEU B N 1
ATOM 1673 C CA . LEU B 1 34 ? -5.859 12.508 -3.721 1 98.06 34 LEU B CA 1
ATOM 1674 C C . LEU B 1 34 ? -6.48 12.109 -5.055 1 98.06 34 LEU B C 1
ATOM 1676 O O . LEU B 1 34 ? -5.832 12.188 -6.098 1 98.06 34 LEU B O 1
ATOM 1680 N N . THR B 1 35 ? -7.742 11.75 -4.98 1 96.19 35 THR B N 1
ATOM 1681 C CA . THR B 1 35 ? -8.438 11.32 -6.191 1 96.19 35 THR B CA 1
ATOM 1682 C C . THR B 1 35 ? -8.555 12.477 -7.184 1 96.19 35 THR B C 1
ATOM 1684 O O . THR B 1 35 ? -8.852 12.258 -8.359 1 96.19 35 THR B O 1
ATOM 1687 N N . ASP B 1 36 ? -8.336 13.75 -6.727 1 97.25 36 ASP B N 1
ATOM 1688 C CA . ASP B 1 36 ? -8.445 14.922 -7.594 1 97.25 36 ASP B CA 1
ATOM 1689 C C . ASP B 1 36 ? -7.145 15.156 -8.359 1 97.25 36 ASP B C 1
ATOM 1691 O O . ASP B 1 36 ? -7.082 16.031 -9.227 1 97.25 36 ASP B O 1
ATOM 1695 N N . TYR B 1 37 ? -6.113 14.359 -8.086 1 97.38 37 TYR B N 1
ATOM 1696 C CA . TYR B 1 37 ? -4.785 14.641 -8.617 1 97.38 37 TYR B CA 1
ATOM 1697 C C . TYR B 1 37 ? -4.254 13.461 -9.422 1 97.38 37 TYR B C 1
ATOM 1699 O O . TYR B 1 37 ? -4.566 12.305 -9.109 1 97.38 37 TYR B O 1
ATOM 1707 N N . ALA B 1 38 ? -3.518 13.758 -10.422 1 96.19 38 ALA B N 1
ATOM 1708 C CA . ALA B 1 38 ? -2.793 12.734 -11.18 1 96.19 38 ALA B CA 1
ATOM 1709 C C . ALA B 1 38 ? -1.479 12.375 -10.484 1 96.19 38 ALA B C 1
ATOM 1711 O O . ALA B 1 38 ? -0.621 13.242 -10.289 1 96.19 38 ALA B O 1
ATOM 1712 N N . LEU B 1 39 ? -1.368 11.141 -10.078 1 96.31 39 LEU B N 1
ATOM 1713 C CA . LEU B 1 39 ? -0.152 10.625 -9.461 1 96.31 39 LEU B CA 1
ATOM 1714 C C . LEU B 1 39 ? 0.325 9.359 -10.164 1 96.31 39 LEU B C 1
ATOM 1716 O O . LEU B 1 39 ? -0.43 8.391 -10.297 1 96.31 39 LEU B O 1
ATOM 1720 N N . HIS B 1 40 ? 1.546 9.406 -10.633 1 95.25 40 HIS B N 1
ATOM 1721 C CA . HIS B 1 40 ? 2.105 8.25 -11.32 1 95.25 40 HIS B CA 1
ATOM 1722 C C . HIS B 1 40 ? 2.996 7.426 -10.391 1 95.25 40 HIS B C 1
ATOM 1724 O O . HIS B 1 40 ? 3.424 7.918 -9.344 1 95.25 40 HIS B O 1
ATOM 1730 N N . PHE B 1 41 ? 3.227 6.211 -10.758 1 96.38 41 PHE B N 1
ATOM 1731 C CA . PHE B 1 41 ? 4.016 5.273 -9.969 1 96.38 41 PHE B CA 1
ATOM 1732 C C . PHE B 1 41 ? 5.461 5.738 -9.859 1 96.38 41 PHE B C 1
ATOM 1734 O O . PHE B 1 41 ? 5.977 6.398 -10.766 1 96.38 41 PHE B O 1
ATOM 1741 N N . GLU B 1 42 ? 6.039 5.363 -8.812 1 93.19 42 GLU B N 1
ATOM 1742 C CA . GLU B 1 42 ? 7.477 5.562 -8.625 1 93.19 42 GLU B CA 1
ATOM 1743 C C . GLU B 1 42 ? 8.281 4.699 -9.594 1 93.19 42 GLU B C 1
ATOM 1745 O O . GLU B 1 42 ? 7.965 3.521 -9.789 1 93.19 42 GLU B O 1
ATOM 1750 N N . HIS B 1 43 ? 9.289 5.215 -10.211 1 89.88 43 HIS B N 1
ATOM 1751 C CA . HIS B 1 43 ? 10.141 4.477 -11.133 1 89.88 43 HIS B CA 1
ATOM 1752 C C . HIS B 1 43 ? 11.469 4.109 -10.484 1 89.88 43 HIS B C 1
ATOM 1754 O O . HIS B 1 43 ? 12.219 3.281 -11.016 1 89.88 43 HIS B O 1
ATOM 1760 N N . ASP B 1 44 ? 11.656 4.504 -9.344 1 83.38 44 ASP B N 1
ATOM 1761 C CA . ASP B 1 44 ? 12.875 4.289 -8.578 1 83.38 44 ASP B CA 1
ATOM 1762 C C . ASP B 1 44 ? 14.109 4.609 -9.422 1 83.38 44 ASP B C 1
ATOM 1764 O O . ASP B 1 44 ? 14.703 3.717 -10.023 1 83.38 44 ASP B O 1
ATOM 1768 N N . GLN B 1 45 ? 14.586 5.809 -9.453 1 79.25 45 GLN B N 1
ATOM 1769 C CA . GLN B 1 45 ? 15.727 6.289 -10.227 1 79.25 45 GLN B CA 1
ATOM 1770 C C . GLN B 1 45 ? 16.922 6.605 -9.32 1 79.25 45 GLN B C 1
ATOM 1772 O O . GLN B 1 45 ? 17.766 7.426 -9.664 1 79.25 45 GLN B O 1
ATOM 1777 N N . ARG B 1 46 ? 16.984 5.953 -8.234 1 77.19 46 ARG B N 1
ATOM 1778 C CA . ARG B 1 46 ? 18 6.281 -7.242 1 77.19 46 ARG B CA 1
ATOM 1779 C C . ARG B 1 46 ? 19.406 6.121 -7.82 1 77.19 46 ARG B C 1
ATOM 1781 O O . ARG B 1 46 ? 20.312 6.879 -7.477 1 77.19 46 ARG B O 1
ATOM 1788 N N . GLU B 1 47 ? 19.547 5.246 -8.734 1 75.56 47 GLU B N 1
ATOM 1789 C CA . GLU B 1 47 ? 20.859 4.973 -9.297 1 75.56 47 GLU B CA 1
ATOM 1790 C C . GLU B 1 47 ? 21.312 6.094 -10.227 1 75.56 47 GLU B C 1
ATOM 1792 O O . GLU B 1 47 ? 22.5 6.242 -10.5 1 75.56 47 GLU B O 1
ATOM 1797 N N . THR B 1 48 ? 20.297 6.906 -10.617 1 78.56 48 THR B N 1
ATOM 1798 C CA . THR B 1 48 ? 20.609 7.965 -11.562 1 78.56 48 THR B CA 1
ATOM 1799 C C . THR B 1 48 ? 20.984 9.258 -10.828 1 78.56 48 THR B C 1
ATOM 1801 O O . THR B 1 48 ? 21.547 10.172 -11.422 1 78.56 48 THR B O 1
ATOM 1804 N N . GLY B 1 49 ? 20.719 9.336 -9.633 1 76.88 49 GLY B N 1
ATOM 1805 C CA . GLY B 1 49 ? 20.938 10.555 -8.867 1 76.88 49 GLY B CA 1
ATOM 1806 C C . GLY B 1 49 ? 20.016 11.688 -9.266 1 76.88 49 GLY B C 1
ATOM 1807 O O . GLY B 1 49 ? 20.188 12.828 -8.82 1 76.88 49 GLY B O 1
ATOM 1808 N N . ARG B 1 50 ? 19.188 11.406 -10.195 1 81.62 50 ARG B N 1
ATOM 1809 C CA . ARG B 1 50 ? 18.234 12.406 -10.672 1 81.62 50 ARG B CA 1
ATOM 1810 C C . ARG B 1 50 ? 16.828 12.102 -10.18 1 81.62 50 ARG B C 1
ATOM 1812 O O . ARG B 1 50 ? 16.453 10.938 -10.031 1 81.62 50 ARG B O 1
ATOM 1819 N N . PRO B 1 51 ? 16.016 13.188 -9.906 1 80.81 51 PRO B N 1
ATOM 1820 C CA . PRO B 1 51 ? 14.625 12.938 -9.531 1 80.81 51 PRO B CA 1
ATOM 1821 C C . PRO B 1 51 ? 13.789 12.398 -10.688 1 80.81 51 PRO B C 1
ATOM 1823 O O . PRO B 1 51 ? 14.156 12.578 -11.852 1 80.81 51 PRO B O 1
ATOM 1826 N N . GLN B 1 52 ? 12.766 11.695 -10.188 1 86 52 GLN B N 1
ATOM 1827 C CA . GLN B 1 52 ? 11.789 11.305 -11.203 1 86 52 GLN B CA 1
ATOM 1828 C C . GLN B 1 52 ? 11.117 12.523 -11.82 1 86 52 GLN B C 1
ATOM 1830 O O . GLN B 1 52 ? 10.602 13.383 -11.102 1 86 52 GLN B O 1
ATOM 1835 N N . GLN B 1 53 ? 11.469 12.766 -13.016 1 79 53 GLN B N 1
ATOM 1836 C CA . GLN B 1 53 ? 10.836 13.898 -13.695 1 79 53 GLN B CA 1
ATOM 1837 C C . GLN B 1 53 ? 9.594 13.461 -14.461 1 79 53 GLN B C 1
ATOM 1839 O O . GLN B 1 53 ? 9.68 12.641 -15.383 1 79 53 GLN B O 1
ATOM 1844 N N . ASP B 1 54 ? 8.5 13.602 -13.859 1 84.44 54 ASP B N 1
ATOM 1845 C CA . ASP B 1 54 ? 7.219 13.352 -14.523 1 84.44 54 ASP B CA 1
ATOM 1846 C C . ASP B 1 54 ? 6.383 14.625 -14.594 1 84.44 54 ASP B C 1
ATOM 1848 O O . ASP B 1 54 ? 5.691 14.977 -13.633 1 84.44 54 ASP B O 1
ATOM 1852 N N . LEU B 1 55 ? 6.391 15.266 -15.664 1 84.94 55 LEU B N 1
ATOM 1853 C CA . LEU B 1 55 ? 5.75 16.562 -15.82 1 84.94 55 LEU B CA 1
ATOM 1854 C C . LEU B 1 55 ? 4.25 16.406 -16.047 1 84.94 55 LEU B C 1
ATOM 1856 O O . LEU B 1 55 ? 3.506 17.391 -16.031 1 84.94 55 LEU B O 1
ATOM 1860 N N . THR B 1 56 ? 3.85 15.195 -16.156 1 89.62 56 THR B N 1
ATOM 1861 C CA . THR B 1 56 ? 2.449 14.984 -16.516 1 89.62 56 THR B CA 1
ATOM 1862 C C . THR B 1 56 ? 1.618 14.68 -15.266 1 89.62 56 THR B C 1
ATOM 1864 O O . THR B 1 56 ? 0.4 14.516 -15.359 1 89.62 56 THR B O 1
ATOM 1867 N N . ASP B 1 57 ? 2.307 14.617 -14.117 1 94.12 57 ASP B N 1
ATOM 1868 C CA . ASP B 1 57 ? 1.468 14.391 -12.945 1 94.12 57 ASP B CA 1
ATOM 1869 C C . ASP B 1 57 ? 1.534 15.57 -11.984 1 94.12 57 ASP B C 1
ATOM 1871 O O . ASP B 1 57 ? 2.068 16.625 -12.32 1 94.12 57 ASP B O 1
ATOM 1875 N N . ASP B 1 58 ? 0.885 15.531 -10.836 1 96.88 58 ASP B N 1
ATOM 1876 C CA . ASP B 1 58 ? 0.67 16.672 -9.945 1 96.88 58 ASP B CA 1
ATOM 1877 C C . ASP B 1 58 ? 1.604 16.609 -8.742 1 96.88 58 ASP B C 1
ATOM 1879 O O . ASP B 1 58 ? 1.513 17.438 -7.832 1 96.88 58 ASP B O 1
ATOM 1883 N N . TYR B 1 59 ? 2.568 15.688 -8.711 1 96.56 59 TYR B N 1
ATOM 1884 C CA . TYR B 1 59 ? 3.34 15.398 -7.512 1 96.56 59 TYR B CA 1
ATOM 1885 C C . TYR B 1 59 ? 4.164 16.609 -7.09 1 96.56 59 TYR B C 1
ATOM 1887 O O . TYR B 1 59 ? 4.102 17.031 -5.934 1 96.56 59 TYR B O 1
ATOM 1895 N N . GLU B 1 60 ? 4.883 17.203 -8.039 1 94.56 60 GLU B N 1
ATOM 1896 C CA . GLU B 1 60 ? 5.785 18.297 -7.695 1 94.56 60 GLU B CA 1
ATOM 1897 C C . GLU B 1 60 ? 5.02 19.5 -7.16 1 94.56 60 GLU B C 1
ATOM 1899 O O . GLU B 1 60 ? 5.449 20.141 -6.199 1 94.56 60 GLU B O 1
ATOM 1904 N N . GLN B 1 61 ? 3.928 19.766 -7.801 1 95.25 61 GLN B N 1
ATOM 1905 C CA . GLN B 1 61 ? 3.111 20.875 -7.332 1 95.25 61 GLN B CA 1
ATOM 1906 C C . GLN B 1 61 ? 2.572 20.609 -5.93 1 95.25 61 GLN B C 1
ATOM 1908 O O . GLN B 1 61 ? 2.547 21.516 -5.086 1 95.25 61 GLN B O 1
ATOM 1913 N N . LEU B 1 62 ? 2.123 19.422 -5.684 1 97.12 62 LEU B N 1
ATOM 1914 C CA . LEU B 1 62 ? 1.632 19.047 -4.363 1 97.12 62 LEU B CA 1
ATOM 1915 C C . LEU B 1 62 ? 2.727 19.188 -3.312 1 97.12 62 LEU B C 1
ATOM 1917 O O . LEU B 1 62 ? 2.488 19.719 -2.23 1 97.12 62 LEU B O 1
ATOM 1921 N N . MET B 1 63 ? 3.959 18.781 -3.674 1 96.69 63 MET B N 1
ATOM 1922 C CA . MET B 1 63 ? 5.047 18.812 -2.701 1 96.69 63 MET B CA 1
ATOM 1923 C C . MET B 1 63 ? 5.473 20.25 -2.4 1 96.69 63 MET B C 1
ATOM 1925 O O . MET B 1 63 ? 5.875 20.562 -1.276 1 96.69 63 MET B O 1
ATOM 1929 N N . THR B 1 64 ? 5.402 21.094 -3.428 1 95.94 64 THR B N 1
ATOM 1930 C CA . THR B 1 64 ? 5.66 22.5 -3.191 1 95.94 64 THR B CA 1
ATOM 1931 C C . THR B 1 64 ? 4.715 23.062 -2.133 1 95.94 64 THR B C 1
ATOM 1933 O O . THR B 1 64 ? 5.141 23.766 -1.222 1 95.94 64 THR B O 1
ATOM 1936 N N . GLN B 1 65 ? 3.441 22.688 -2.213 1 96.94 65 GLN B N 1
ATOM 1937 C CA . GLN B 1 65 ? 2.465 23.094 -1.209 1 96.94 65 GLN B CA 1
ATOM 1938 C C . GLN B 1 65 ? 2.693 22.359 0.113 1 96.94 65 GLN B C 1
ATOM 1940 O O . GLN B 1 65 ? 2.605 22.969 1.184 1 96.94 65 GLN B O 1
ATOM 1945 N N . PHE B 1 66 ? 3.033 21.125 0.071 1 98 66 PHE B N 1
ATOM 1946 C CA . PHE B 1 66 ? 3.285 20.281 1.233 1 98 66 PHE B CA 1
ATOM 1947 C C . PHE B 1 66 ? 4.328 20.922 2.146 1 98 66 PHE B C 1
ATOM 1949 O O . PHE B 1 66 ? 4.211 20.859 3.371 1 98 66 PHE B O 1
ATOM 1956 N N . ALA B 1 67 ? 5.301 21.531 1.522 1 97.12 67 ALA B N 1
ATOM 1957 C CA . ALA B 1 67 ? 6.426 22.109 2.25 1 97.12 67 ALA B CA 1
ATOM 1958 C C . ALA B 1 67 ? 5.953 23.219 3.199 1 97.12 67 ALA B C 1
ATOM 1960 O O . ALA B 1 67 ? 6.602 23.484 4.211 1 97.12 67 ALA B O 1
ATOM 1961 N N . THR B 1 68 ? 4.84 23.781 2.914 1 96.75 68 THR B N 1
ATOM 1962 C CA . THR B 1 68 ? 4.402 24.953 3.672 1 96.75 68 THR B CA 1
ATOM 1963 C C . THR B 1 68 ? 3.609 24.531 4.906 1 96.75 68 THR B C 1
ATOM 1965 O O . THR B 1 68 ? 3.297 25.359 5.766 1 96.75 68 THR B O 1
ATOM 1968 N N . PHE B 1 69 ? 3.246 23.234 4.996 1 97.38 69 PHE B N 1
ATOM 1969 C CA . PHE B 1 69 ? 2.447 22.766 6.121 1 97.38 69 PHE B CA 1
ATOM 1970 C C . PHE B 1 69 ? 3.334 22.156 7.199 1 97.38 69 PHE B C 1
ATOM 1972 O O . PHE B 1 69 ? 4.301 21.453 6.891 1 97.38 69 PHE B O 1
ATOM 1979 N N . ASP B 1 70 ? 2.994 22.422 8.438 1 96.31 70 ASP B N 1
ATOM 1980 C CA . ASP B 1 70 ? 3.723 21.844 9.562 1 96.31 70 ASP B CA 1
ATOM 1981 C C . ASP B 1 70 ? 3.049 20.562 10.055 1 96.31 70 ASP B C 1
ATOM 1983 O O . ASP B 1 70 ? 3.711 19.672 10.594 1 96.31 70 ASP B O 1
ATOM 1987 N N . ASP B 1 71 ? 1.75 20.531 9.953 1 97.94 71 ASP B N 1
ATOM 1988 C CA . ASP B 1 71 ? 0.954 19.391 10.398 1 97.94 71 ASP B CA 1
ATOM 1989 C C . ASP B 1 71 ? 0.284 18.688 9.219 1 97.94 71 ASP B C 1
ATOM 1991 O O . ASP B 1 71 ? -0.428 19.328 8.438 1 97.94 71 ASP B O 1
ATOM 1995 N N . ILE B 1 72 ? 0.561 17.391 9.141 1 98.62 72 ILE B N 1
ATOM 1996 C CA . ILE B 1 72 ? 0.022 16.562 8.062 1 98.62 72 ILE B CA 1
ATOM 1997 C C . ILE B 1 72 ? -0.905 15.508 8.641 1 98.62 72 ILE B C 1
ATOM 1999 O O . ILE B 1 72 ? -0.495 14.711 9.5 1 98.62 72 ILE B O 1
ATOM 2003 N N . VAL B 1 73 ? -2.15 15.492 8.258 1 98.81 73 VAL B N 1
ATOM 2004 C CA . VAL B 1 73 ? -3.1 14.438 8.602 1 98.81 73 VAL B CA 1
ATOM 2005 C C . VAL B 1 73 ? -3.32 13.531 7.395 1 98.81 73 VAL B C 1
ATOM 2007 O O . VAL B 1 73 ? -3.805 13.977 6.352 1 98.81 73 VAL B O 1
ATOM 2010 N N . LEU B 1 74 ? -2.924 12.281 7.508 1 98.94 74 LEU B N 1
ATOM 2011 C CA . LEU B 1 74 ? -3.186 11.289 6.477 1 98.94 74 LEU B CA 1
ATOM 2012 C C . LEU B 1 74 ? -4.445 10.492 6.801 1 98.94 74 LEU B C 1
ATOM 2014 O O . LEU B 1 74 ? -4.617 10.016 7.926 1 98.94 74 LEU B O 1
ATOM 2018 N N . GLY B 1 75 ? -5.352 10.43 5.891 1 98.88 75 GLY B N 1
ATOM 2019 C CA . GLY B 1 75 ? -6.52 9.578 6.008 1 98.88 75 GLY B CA 1
ATOM 2020 C C . GLY B 1 75 ? -6.562 8.477 4.965 1 98.88 75 GLY B C 1
ATOM 2021 O O . GLY B 1 75 ? -6.305 8.719 3.787 1 98.88 75 GLY B O 1
ATOM 2022 N N . THR B 1 76 ? -6.883 7.293 5.391 1 98.88 76 THR B N 1
ATOM 2023 C CA . THR B 1 76 ? -6.984 6.188 4.445 1 98.88 76 THR B CA 1
ATOM 2024 C C . THR B 1 76 ? -8.016 5.164 4.914 1 98.88 76 THR B C 1
ATOM 2026 O O . THR B 1 76 ? -8.047 4.805 6.094 1 98.88 76 THR B O 1
ATOM 2029 N N . PRO B 1 77 ? -8.883 4.711 4.043 1 98.19 77 PRO B N 1
ATOM 2030 C CA . PRO B 1 77 ? -9.562 3.441 4.328 1 98.19 77 PRO B CA 1
ATOM 2031 C C . PRO B 1 77 ? -8.617 2.242 4.266 1 98.19 77 PRO B C 1
ATOM 2033 O O . PRO B 1 77 ? -7.477 2.375 3.816 1 98.19 77 PRO B O 1
ATOM 2036 N N . VAL B 1 78 ? -9.094 1.134 4.809 1 98.56 78 VAL B N 1
ATOM 2037 C CA . VAL B 1 78 ? -8.359 -0.121 4.703 1 98.56 78 VAL B CA 1
ATOM 2038 C C . VAL B 1 78 ? -8.781 -0.865 3.439 1 98.56 78 VAL B C 1
ATOM 2040 O O . VAL B 1 78 ? -9.938 -1.286 3.318 1 98.56 78 VAL B O 1
ATOM 2043 N N . TYR B 1 79 ? -7.918 -0.959 2.492 1 98.19 79 TYR B N 1
ATOM 2044 C CA . TYR B 1 79 ? -8.086 -1.775 1.296 1 98.19 79 TYR B CA 1
ATOM 2045 C C . TYR B 1 79 ? -7.133 -2.963 1.309 1 98.19 79 TYR B C 1
ATOM 2047 O O . TYR B 1 79 ? -5.91 -2.787 1.317 1 98.19 79 TYR B O 1
ATOM 2055 N N . TRP B 1 80 ? -7.781 -4.102 1.337 1 98.44 80 TRP B N 1
ATOM 2056 C CA . TRP B 1 80 ? -6.984 -5.32 1.373 1 98.44 80 TRP B CA 1
ATOM 2057 C C . TRP B 1 80 ? -5.922 -5.246 2.465 1 98.44 80 TRP B C 1
ATOM 2059 O O . TRP B 1 80 ? -4.738 -5.488 2.207 1 98.44 80 TRP B O 1
ATOM 2069 N N . TYR B 1 81 ? -6.352 -4.738 3.578 1 98.75 81 TYR B N 1
ATOM 2070 C CA . TYR B 1 81 ? -5.648 -4.734 4.859 1 98.75 81 TYR B CA 1
ATOM 2071 C C . TYR B 1 81 ? -4.398 -3.867 4.793 1 98.75 81 TYR B C 1
ATOM 2073 O O . TYR B 1 81 ? -3.465 -4.055 5.574 1 98.75 81 TYR B O 1
ATOM 2081 N N . GLY B 1 82 ? -4.344 -2.928 3.893 1 98.75 82 GLY B N 1
ATOM 2082 C CA . GLY B 1 82 ? -3.344 -1.883 3.752 1 98.75 82 GLY B CA 1
ATOM 2083 C C . GLY B 1 82 ? -3.939 -0.527 3.424 1 98.75 82 GLY B C 1
ATOM 2084 O O . GLY B 1 82 ? -5.156 -0.397 3.271 1 98.75 82 GLY B O 1
ATOM 2085 N N . MET B 1 83 ? -3.055 0.509 3.377 1 98.88 83 MET B N 1
ATOM 2086 C CA . MET B 1 83 ? -3.521 1.812 2.91 1 98.88 83 MET B CA 1
ATOM 2087 C C . MET B 1 83 ? -3.916 1.754 1.438 1 98.88 83 MET B C 1
ATOM 2089 O O . MET B 1 83 ? -3.6 0.787 0.744 1 98.88 83 MET B O 1
ATOM 2093 N N . THR B 1 84 ? -4.664 2.721 1.006 1 98.62 84 THR B N 1
ATOM 2094 C CA . THR B 1 84 ? -5.113 2.732 -0.382 1 98.62 84 THR B CA 1
ATOM 2095 C C . THR B 1 84 ? -3.932 2.883 -1.334 1 98.62 84 THR B C 1
ATOM 2097 O O . THR B 1 84 ? -2.9 3.451 -0.968 1 98.62 84 THR B O 1
ATOM 2100 N N . GLY B 1 85 ? -4.145 2.338 -2.545 1 98.38 85 GLY B N 1
ATOM 2101 C CA . GLY B 1 85 ? -3.15 2.525 -3.588 1 98.38 85 GLY B CA 1
ATOM 2102 C C . GLY B 1 85 ? -2.822 3.984 -3.842 1 98.38 85 GLY B C 1
ATOM 2103 O O . GLY B 1 85 ? -1.663 4.336 -4.07 1 98.38 85 GLY B O 1
ATOM 2104 N N . GLN B 1 86 ? -3.811 4.855 -3.734 1 97.06 86 GLN B N 1
ATOM 2105 C CA . GLN B 1 86 ? -3.615 6.285 -3.951 1 97.06 86 GLN B CA 1
ATOM 2106 C C . GLN B 1 86 ? -2.617 6.863 -2.951 1 97.06 86 GLN B C 1
ATOM 2108 O O . GLN B 1 86 ? -1.666 7.543 -3.338 1 97.06 86 GLN B O 1
ATOM 2113 N N . LEU B 1 87 ? -2.869 6.566 -1.732 1 98.75 87 LEU B N 1
ATOM 2114 C CA . LEU B 1 87 ? -1.989 7.086 -0.69 1 98.75 87 LEU B CA 1
ATOM 2115 C C . LEU B 1 87 ? -0.598 6.473 -0.796 1 98.75 87 LEU B C 1
ATOM 2117 O O . LEU B 1 87 ? 0.406 7.164 -0.623 1 98.75 87 LEU B O 1
ATOM 2121 N N . LYS B 1 88 ? -0.559 5.16 -1.097 1 98.81 88 LYS B N 1
ATOM 2122 C CA . LYS B 1 88 ? 0.722 4.465 -1.18 1 98.81 88 LYS B CA 1
ATOM 2123 C C . LYS B 1 88 ? 1.568 5.008 -2.328 1 98.81 88 LYS B C 1
ATOM 2125 O O . LYS B 1 88 ? 2.785 5.148 -2.197 1 98.81 88 LYS B O 1
ATOM 2130 N N . VAL B 1 89 ? 0.955 5.227 -3.48 1 98.31 89 VAL B N 1
ATOM 2131 C CA . VAL B 1 89 ? 1.651 5.781 -4.637 1 98.31 89 VAL B CA 1
ATOM 2132 C C . VAL B 1 89 ? 2.217 7.156 -4.289 1 98.31 89 VAL B C 1
ATOM 2134 O O . VAL B 1 89 ? 3.355 7.473 -4.645 1 98.31 89 VAL B O 1
ATOM 2137 N N . PHE B 1 90 ? 1.439 7.961 -3.58 1 98.56 90 PHE B N 1
ATOM 2138 C CA . PHE B 1 90 ? 1.888 9.281 -3.15 1 98.56 90 PHE B CA 1
ATOM 2139 C C . PHE B 1 90 ? 3.096 9.172 -2.229 1 98.56 90 PHE B C 1
ATOM 2141 O O . PHE B 1 90 ? 4.105 9.844 -2.436 1 98.56 90 PHE B O 1
ATOM 2148 N N . MET B 1 91 ? 3.043 8.281 -1.266 1 98.62 91 MET B N 1
ATOM 2149 C CA . MET B 1 91 ? 4.117 8.109 -0.29 1 98.62 91 MET B CA 1
ATOM 2150 C C . MET B 1 91 ? 5.363 7.527 -0.946 1 98.62 91 MET B C 1
ATOM 2152 O O . MET B 1 91 ? 6.484 7.859 -0.562 1 98.62 91 MET B O 1
ATOM 2156 N N . ASP B 1 92 ? 5.172 6.641 -1.902 1 97.75 92 ASP B N 1
ATOM 2157 C CA . ASP B 1 92 ? 6.312 6.02 -2.572 1 97.75 92 ASP B CA 1
ATOM 2158 C C . ASP B 1 92 ? 7.207 7.07 -3.225 1 97.75 92 ASP B C 1
ATOM 2160 O O . ASP B 1 92 ? 8.414 6.871 -3.355 1 97.75 92 ASP B O 1
ATOM 2164 N N . ARG B 1 93 ? 6.629 8.188 -3.527 1 96.31 93 ARG B N 1
ATOM 2165 C CA . ARG B 1 93 ? 7.363 9.242 -4.219 1 96.31 93 ARG B CA 1
ATOM 2166 C C . ARG B 1 93 ? 8.117 10.117 -3.23 1 96.31 93 ARG B C 1
ATOM 2168 O O . ARG B 1 93 ? 8.914 10.977 -3.631 1 96.31 93 ARG B O 1
ATOM 2175 N N . TRP B 1 94 ? 7.93 9.906 -1.952 1 96.69 94 TRP B N 1
ATOM 2176 C CA . TRP B 1 94 ? 8.594 10.711 -0.93 1 96.69 94 TRP B CA 1
ATOM 2177 C C . TRP B 1 94 ? 10.109 10.508 -0.98 1 96.69 94 TRP B C 1
ATOM 2179 O O . TRP B 1 94 ? 10.875 11.406 -0.619 1 96.69 94 TRP B O 1
ATOM 2189 N N . PHE B 1 95 ? 10.555 9.359 -1.455 1 93.19 95 PHE B N 1
ATOM 2190 C CA . PHE B 1 95 ? 11.992 9.109 -1.492 1 93.19 95 PHE B CA 1
ATOM 2191 C C . PHE B 1 95 ? 12.672 10.016 -2.514 1 93.19 95 PHE B C 1
ATOM 2193 O O . PHE B 1 95 ? 13.758 10.531 -2.26 1 93.19 95 PHE B O 1
ATOM 2200 N N . ASP B 1 96 ? 12.023 10.148 -3.592 1 90.25 96 ASP B N 1
ATOM 2201 C CA . ASP B 1 96 ? 12.531 11.078 -4.594 1 90.25 96 ASP B CA 1
ATOM 2202 C C . ASP B 1 96 ? 12.656 12.492 -4.02 1 90.25 96 ASP B C 1
ATOM 2204 O O . ASP B 1 96 ? 13.664 13.164 -4.227 1 90.25 96 ASP B O 1
ATOM 2208 N N . SER B 1 97 ? 11.648 12.938 -3.324 1 92.88 97 SER B N 1
ATOM 2209 C CA . SER B 1 97 ? 11.68 14.234 -2.668 1 92.88 97 SER B CA 1
ATOM 2210 C C . SER B 1 97 ? 12.797 14.312 -1.634 1 92.88 97 SER B C 1
ATOM 2212 O O . SER B 1 97 ? 13.562 15.273 -1.605 1 92.88 97 SER B O 1
ATOM 2214 N N . TYR B 1 98 ? 12.891 13.273 -0.879 1 93.12 98 TYR B N 1
ATOM 2215 C CA . TYR B 1 98 ? 13.891 13.227 0.176 1 93.12 98 TYR B CA 1
ATOM 2216 C C . TYR B 1 98 ? 15.297 13.359 -0.404 1 93.12 98 TYR B C 1
ATOM 2218 O O . TYR B 1 98 ? 16.109 14.141 0.092 1 93.12 98 TYR B O 1
ATOM 2226 N N . THR B 1 99 ? 15.578 12.672 -1.485 1 90.56 99 THR B N 1
ATOM 2227 C CA . THR B 1 99 ? 16.906 12.672 -2.086 1 90.56 99 THR B CA 1
ATOM 2228 C C . THR B 1 99 ? 17.203 14.016 -2.75 1 90.56 99 THR B C 1
ATOM 2230 O O . THR B 1 99 ? 18.344 14.289 -3.125 1 90.56 99 THR B O 1
ATOM 2233 N N . HIS B 1 100 ? 16.203 14.812 -2.803 1 90.38 100 HIS B N 1
ATOM 2234 C CA . HIS B 1 100 ? 16.375 16.141 -3.369 1 90.38 100 HIS B CA 1
ATOM 2235 C C . HIS B 1 100 ? 16.094 17.234 -2.332 1 90.38 100 HIS B C 1
ATOM 2237 O O . HIS B 1 100 ? 15.484 18.25 -2.645 1 90.38 100 HIS B O 1
ATOM 2243 N N . ASP B 1 101 ? 16.266 16.906 -1.155 1 91.81 101 ASP B N 1
ATOM 2244 C CA . ASP B 1 101 ? 16.438 17.797 -0.018 1 91.81 101 ASP B CA 1
ATOM 2245 C C . ASP B 1 101 ? 15.086 18.375 0.422 1 91.81 101 ASP B C 1
ATOM 2247 O O . ASP B 1 101 ? 15.023 19.484 0.968 1 91.81 101 ASP B O 1
ATOM 2251 N N . PHE B 1 102 ? 14.062 17.703 0.055 1 94.56 102 PHE B N 1
ATOM 2252 C CA . PHE B 1 102 ? 12.773 18.141 0.58 1 94.56 102 PHE B CA 1
ATOM 2253 C C . PHE B 1 102 ? 12.766 18.109 2.104 1 94.56 102 PHE B C 1
ATOM 2255 O O . PHE B 1 102 ? 13.227 17.141 2.709 1 94.56 102 PHE B O 1
ATOM 2262 N N . PRO B 1 103 ? 12.242 19.062 2.779 1 95.81 103 PRO B N 1
ATOM 2263 C CA . PRO B 1 103 ? 12.32 19.203 4.234 1 95.81 103 PRO B CA 1
ATOM 2264 C C . PRO B 1 103 ? 11.188 18.484 4.957 1 95.81 103 PRO B C 1
ATOM 2266 O O . PRO B 1 103 ? 10.273 19.125 5.48 1 95.81 103 PRO B O 1
ATOM 2269 N N . PHE B 1 104 ? 11.305 17.188 5.164 1 98.06 104 PHE B N 1
ATOM 2270 C CA . PHE B 1 104 ? 10.32 16.406 5.898 1 98.06 104 PHE B CA 1
ATOM 2271 C C . PHE B 1 104 ? 10.492 16.594 7.402 1 98.06 104 PHE B C 1
ATOM 2273 O O . PHE B 1 104 ? 9.516 16.562 8.148 1 98.06 104 PHE B O 1
ATOM 2280 N N . ALA B 1 105 ? 11.75 16.797 7.789 1 98.12 105 ALA B N 1
ATOM 2281 C CA . ALA B 1 105 ? 12.117 16.734 9.195 1 98.12 105 ALA B CA 1
ATOM 2282 C C . ALA B 1 105 ? 11.344 17.766 10.016 1 98.12 105 ALA B C 1
ATOM 2284 O O . ALA B 1 105 ? 11.172 18.906 9.586 1 98.12 105 ALA B O 1
ATOM 2285 N N . GLY B 1 106 ? 10.82 17.297 11.109 1 97.94 106 GLY B N 1
ATOM 2286 C CA . GLY B 1 106 ? 10.172 18.203 12.047 1 97.94 106 GLY B CA 1
ATOM 2287 C C . GLY B 1 106 ? 8.672 18.297 11.844 1 97.94 106 GLY B C 1
ATOM 2288 O O . GLY B 1 106 ? 7.957 18.781 12.727 1 97.94 106 GLY B O 1
ATOM 2289 N N . LYS B 1 107 ? 8.148 17.969 10.688 1 97.94 107 LYS B N 1
ATOM 2290 C CA . LYS B 1 107 ? 6.707 17.984 10.469 1 97.94 107 LYS B CA 1
ATOM 2291 C C . LYS B 1 107 ? 6 16.984 11.367 1 97.94 107 LYS B C 1
ATOM 2293 O O . LYS B 1 107 ? 6.555 15.922 11.68 1 97.94 107 LYS B O 1
ATOM 2298 N N . ARG B 1 108 ? 4.832 17.312 11.805 1 98.06 108 ARG B N 1
ATOM 2299 C CA . ARG B 1 108 ? 4.008 16.438 12.625 1 98.06 108 ARG B CA 1
ATOM 2300 C C . ARG B 1 108 ? 2.984 15.695 11.773 1 98.06 108 ARG B C 1
ATOM 2302 O O . ARG B 1 108 ? 2.348 16.281 10.898 1 98.06 108 ARG B O 1
ATOM 2309 N N . LEU B 1 109 ? 2.895 14.383 11.961 1 98.69 109 LEU B N 1
ATOM 2310 C CA . LEU B 1 109 ? 2.002 13.578 11.133 1 98.69 109 LEU B CA 1
ATOM 2311 C C . LEU B 1 109 ? 0.982 12.844 11.992 1 98.69 109 LEU B C 1
ATOM 2313 O O . LEU B 1 109 ? 1.343 12.227 13 1 98.69 109 LEU B O 1
ATOM 2317 N N . TYR B 1 110 ? -0.306 12.953 11.625 1 98.81 110 TYR B N 1
ATOM 2318 C CA . TYR B 1 110 ? -1.456 12.281 12.227 1 98.81 110 TYR B CA 1
ATOM 2319 C C . TYR B 1 110 ? -2.082 11.297 11.242 1 98.81 110 TYR B C 1
ATOM 2321 O O . TYR B 1 110 ? -2.182 11.586 10.047 1 98.81 110 TYR B O 1
ATOM 2329 N N . LEU B 1 111 ? -2.537 10.125 11.789 1 98.94 111 LEU B N 1
ATOM 2330 C CA . LEU B 1 111 ? -3.043 9.102 10.875 1 98.94 111 LEU B CA 1
ATOM 2331 C C . LEU B 1 111 ? -4.477 8.727 11.227 1 98.94 111 LEU B C 1
ATOM 2333 O O . LEU B 1 111 ? -4.777 8.43 12.391 1 98.94 111 LEU B O 1
ATOM 2337 N N . LEU B 1 112 ? -5.328 8.828 10.25 1 98.94 112 LEU B N 1
ATOM 2338 C CA . LEU B 1 112 ? -6.715 8.375 10.336 1 98.94 112 LEU B CA 1
ATOM 2339 C C . LEU B 1 112 ? -6.941 7.137 9.484 1 98.94 112 LEU B C 1
ATOM 2341 O O . LEU B 1 112 ? -6.73 7.168 8.266 1 98.94 112 LEU B O 1
ATOM 2345 N N . VAL B 1 113 ? -7.367 6.02 10.117 1 98.88 113 VAL B N 1
ATOM 2346 C CA . VAL B 1 113 ? -7.621 4.77 9.414 1 98.88 113 VAL B CA 1
ATOM 2347 C C . VAL B 1 113 ? -9.062 4.332 9.633 1 98.88 113 VAL B C 1
ATOM 2349 O O . VAL B 1 113 ? -9.555 4.336 10.766 1 98.88 113 VAL B O 1
ATOM 2352 N N . VAL B 1 114 ? -9.742 4.047 8.555 1 98.62 114 VAL B N 1
ATOM 2353 C CA . VAL B 1 114 ? -11.109 3.551 8.633 1 98.62 114 VAL B CA 1
ATOM 2354 C C . VAL B 1 114 ? -11.211 2.207 7.922 1 98.62 114 VAL B C 1
ATOM 2356 O O . VAL B 1 114 ? -10.789 2.074 6.77 1 98.62 114 VAL B O 1
ATOM 2359 N N . GLY B 1 115 ? -11.688 1.184 8.586 1 98 115 GLY B N 1
ATOM 2360 C CA . GLY B 1 115 ? -11.852 -0.132 7.984 1 98 115 GLY B CA 1
ATOM 2361 C C . GLY B 1 115 ? -13.031 -0.904 8.539 1 98 115 GLY B C 1
ATOM 2362 O O . GLY B 1 115 ? -13.594 -0.526 9.57 1 98 115 GLY B O 1
ATOM 2363 N N . ALA B 1 116 ? -13.398 -2.002 7.922 1 97.31 116 ALA B N 1
ATOM 2364 C CA . ALA B 1 116 ? -14.609 -2.727 8.289 1 97.31 116 ALA B CA 1
ATOM 2365 C C . ALA B 1 116 ? -14.281 -3.994 9.07 1 97.31 116 ALA B C 1
ATOM 2367 O O . ALA B 1 116 ? -14.961 -4.332 10.039 1 97.31 116 ALA B O 1
ATOM 2368 N N . ASP B 1 117 ? -13.281 -4.68 8.688 1 97.75 117 ASP B N 1
ATOM 2369 C CA . ASP B 1 117 ? -13 -6.02 9.188 1 97.75 117 ASP B CA 1
ATOM 2370 C C . ASP B 1 117 ? -11.891 -6 10.234 1 97.75 117 ASP B C 1
ATOM 2372 O O . ASP B 1 117 ? -10.734 -6.316 9.922 1 97.75 117 ASP B O 1
ATOM 2376 N N . GLN B 1 118 ? -12.219 -5.695 11.469 1 98.12 118 GLN B N 1
ATOM 2377 C CA . GLN B 1 118 ? -11.328 -5.668 12.625 1 98.12 118 GLN B CA 1
ATOM 2378 C C . GLN B 1 118 ? -10.07 -4.859 12.328 1 98.12 118 GLN B C 1
ATOM 2380 O O . GLN B 1 118 ? -8.953 -5.344 12.531 1 98.12 118 GLN B O 1
ATOM 2385 N N . PRO B 1 119 ? -10.281 -3.598 11.938 1 98 119 PRO B N 1
ATOM 2386 C CA . PRO B 1 119 ? -9.109 -2.834 11.508 1 98 119 PRO B CA 1
ATOM 2387 C C . PRO B 1 119 ? -8.125 -2.576 12.648 1 98 119 PRO B C 1
ATOM 2389 O O . PRO B 1 119 ? -6.938 -2.365 12.406 1 98 119 PRO B O 1
ATOM 2392 N N . GLN B 1 120 ? -8.547 -2.611 13.914 1 97.62 120 GLN B N 1
ATOM 2393 C CA . GLN B 1 120 ? -7.656 -2.412 15.055 1 97.62 120 GLN B CA 1
ATOM 2394 C C . GLN B 1 120 ? -6.605 -3.518 15.125 1 97.62 120 GLN B C 1
ATOM 2396 O O . GLN B 1 120 ? -5.539 -3.328 15.711 1 97.62 120 GLN B O 1
ATOM 2401 N N . ILE B 1 121 ? -6.953 -4.645 14.461 1 97.94 121 ILE B N 1
ATOM 2402 C CA . ILE B 1 121 ? -6.074 -5.809 14.484 1 97.94 121 ILE B CA 1
ATOM 2403 C C . ILE B 1 121 ? -5.441 -6.012 13.109 1 97.94 121 ILE B C 1
ATOM 2405 O O . ILE B 1 121 ? -4.219 -6.105 12.984 1 97.94 121 ILE B O 1
ATOM 2409 N N . LYS B 1 122 ? -6.273 -5.957 12.055 1 98.25 122 LYS B N 1
ATOM 2410 C CA . LYS B 1 122 ? -5.875 -6.465 10.742 1 98.25 122 LYS B CA 1
ATOM 2411 C C . LYS B 1 122 ? -5.258 -5.363 9.891 1 98.25 122 LYS B C 1
ATOM 2413 O O . LYS B 1 122 ? -4.73 -5.629 8.812 1 98.25 122 LYS B O 1
ATOM 2418 N N . ALA B 1 123 ? -5.293 -4.113 10.453 1 96.31 123 ALA B N 1
ATOM 2419 C CA . ALA B 1 123 ? -4.734 -3.023 9.656 1 96.31 123 ALA B CA 1
ATOM 2420 C C . ALA B 1 123 ? -3.602 -2.32 10.398 1 96.31 123 ALA B C 1
ATOM 2422 O O . ALA B 1 123 ? -3.236 -1.192 10.062 1 96.31 123 ALA B O 1
ATOM 2423 N N . THR B 1 124 ? -3.029 -3.012 11.43 1 97.94 124 THR B N 1
ATOM 2424 C CA . THR B 1 124 ? -1.966 -2.422 12.234 1 97.94 124 THR B CA 1
ATOM 2425 C C . THR B 1 124 ? -0.736 -2.131 11.375 1 97.94 124 THR B C 1
ATOM 2427 O O . THR B 1 124 ? 0.055 -1.242 11.703 1 97.94 124 THR B O 1
ATOM 2430 N N . GLY B 1 125 ? -0.558 -2.924 10.289 1 98.62 125 GLY B N 1
ATOM 2431 C CA . GLY B 1 125 ? 0.558 -2.699 9.391 1 98.62 125 GLY B CA 1
ATOM 2432 C C . GLY B 1 125 ? 0.573 -1.304 8.797 1 98.62 125 GLY B C 1
ATOM 2433 O O . GLY B 1 125 ? 1.64 -0.76 8.5 1 98.62 125 GLY B O 1
ATOM 2434 N N . ILE B 1 126 ? -0.615 -0.674 8.641 1 98.88 126 ILE B N 1
ATOM 2435 C CA . ILE B 1 126 ? -0.709 0.683 8.109 1 98.88 126 ILE B CA 1
ATOM 2436 C C . ILE B 1 126 ? -0.051 1.662 9.078 1 98.88 126 ILE B C 1
ATOM 2438 O O . ILE B 1 126 ? 0.814 2.447 8.688 1 98.88 126 ILE B O 1
ATOM 2442 N N . THR B 1 127 ? -0.415 1.548 10.375 1 98.81 127 THR B N 1
ATOM 2443 C CA . THR B 1 127 ? 0.102 2.447 11.398 1 98.81 127 THR B CA 1
ATOM 2444 C C . THR B 1 127 ? 1.608 2.27 11.57 1 98.81 127 THR B C 1
ATOM 2446 O O . THR B 1 127 ? 2.35 3.25 11.641 1 98.81 127 THR B O 1
ATOM 2449 N N . GLN B 1 128 ? 2.018 1.049 11.531 1 98.75 128 GLN B N 1
ATOM 2450 C CA . GLN B 1 128 ? 3.439 0.764 11.695 1 98.75 128 GLN B CA 1
ATOM 2451 C C . GLN B 1 128 ? 4.254 1.327 10.531 1 98.75 128 GLN B C 1
ATOM 2453 O O . GLN B 1 128 ? 5.297 1.945 10.742 1 98.75 128 GLN B O 1
ATOM 2458 N N . ALA B 1 129 ? 3.781 1.109 9.336 1 98.88 129 ALA B N 1
ATOM 2459 C CA . ALA B 1 129 ? 4.488 1.595 8.148 1 98.88 129 ALA B CA 1
ATOM 2460 C C . ALA B 1 129 ? 4.629 3.113 8.18 1 98.88 129 ALA B C 1
ATOM 2462 O O . ALA B 1 129 ? 5.703 3.65 7.898 1 98.88 129 ALA B O 1
ATOM 2463 N N . VAL B 1 130 ? 3.543 3.799 8.594 1 98.88 130 VAL B N 1
ATOM 2464 C CA . VAL B 1 130 ? 3.561 5.258 8.641 1 98.88 130 VAL B CA 1
ATOM 2465 C C . VAL B 1 130 ? 4.496 5.727 9.75 1 98.88 130 VAL B C 1
ATOM 2467 O O . VAL B 1 130 ? 5.285 6.652 9.555 1 98.88 130 VAL B O 1
ATOM 2470 N N . GLN B 1 131 ? 4.426 5.047 10.875 1 98.81 131 GLN B N 1
ATOM 2471 C CA . GLN B 1 131 ? 5.297 5.406 11.992 1 98.81 131 GLN B CA 1
ATOM 2472 C C . GLN B 1 131 ? 6.766 5.227 11.625 1 98.81 131 GLN B C 1
ATOM 2474 O O . GLN B 1 131 ? 7.586 6.113 11.867 1 98.81 131 GLN B O 1
ATOM 2479 N N . TYR B 1 132 ? 7.102 4.086 11.062 1 98.88 132 TYR B N 1
ATOM 2480 C CA . TYR B 1 132 ? 8.477 3.832 10.648 1 98.88 132 TYR B CA 1
ATOM 2481 C C . TYR B 1 132 ? 8.93 4.848 9.609 1 98.88 132 TYR B C 1
ATOM 2483 O O . TYR B 1 132 ? 10.086 5.273 9.609 1 98.88 132 TYR B O 1
ATOM 2491 N N . SER B 1 133 ? 8.031 5.203 8.672 1 98.81 133 SER B N 1
ATOM 2492 C CA . SER B 1 133 ? 8.352 6.203 7.66 1 98.81 133 SER B CA 1
ATOM 2493 C C . SER B 1 133 ? 8.656 7.555 8.297 1 98.81 133 SER B C 1
ATOM 2495 O O . SER B 1 133 ? 9.617 8.227 7.906 1 98.81 133 SER B O 1
ATOM 2497 N N . CYS B 1 134 ? 7.832 7.93 9.312 1 98.88 134 CYS B N 1
ATOM 2498 C CA . CYS B 1 134 ? 8.078 9.172 10.039 1 98.88 134 CYS B CA 1
ATOM 2499 C C . CYS B 1 134 ? 9.438 9.133 10.727 1 98.88 134 CYS B C 1
ATOM 2501 O O . CYS B 1 134 ? 10.195 10.109 10.672 1 98.88 134 CYS B O 1
ATOM 2503 N N . ASP B 1 135 ? 9.719 8 11.344 1 98.75 135 ASP B N 1
ATOM 2504 C CA . ASP B 1 135 ? 11 7.855 12.023 1 98.75 135 ASP B CA 1
ATOM 2505 C C . ASP B 1 135 ? 12.164 8.039 11.047 1 98.75 135 ASP B C 1
ATOM 2507 O O . ASP B 1 135 ? 13.117 8.758 11.344 1 98.75 135 ASP B O 1
ATOM 2511 N N . TRP B 1 136 ? 12.07 7.414 9.914 1 97.88 136 TRP B N 1
ATOM 2512 C CA . TRP B 1 136 ? 13.125 7.465 8.906 1 97.88 136 TRP B CA 1
ATOM 2513 C C . TRP B 1 136 ? 13.312 8.883 8.383 1 97.88 136 TRP B C 1
ATOM 2515 O O . TRP B 1 136 ? 14.438 9.328 8.141 1 97.88 136 TRP B O 1
ATOM 2525 N N . LEU B 1 137 ? 12.242 9.641 8.281 1 98.44 137 LEU B N 1
ATOM 2526 C CA . LEU B 1 137 ? 12.25 10.969 7.688 1 98.44 137 LEU B CA 1
ATOM 2527 C C . LEU B 1 137 ? 12.445 12.047 8.75 1 98.44 137 LEU B C 1
ATOM 2529 O O . LEU B 1 137 ? 12.422 13.242 8.445 1 98.44 137 LEU B O 1
ATOM 2533 N N . HIS B 1 138 ? 12.484 11.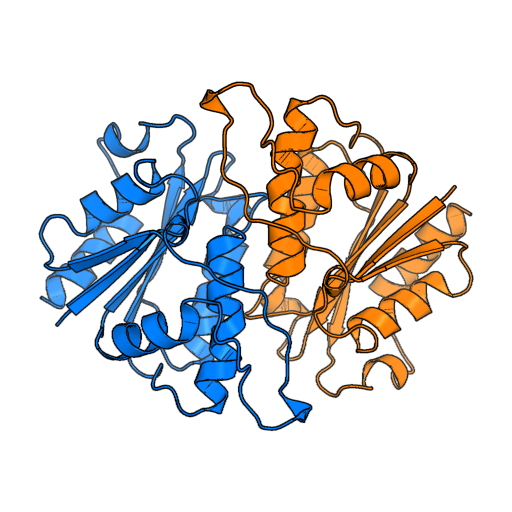609 10.023 1 98.5 138 HIS B N 1
ATOM 2534 C CA . HIS B 1 138 ? 12.633 12.492 11.172 1 98.5 138 HIS B CA 1
ATOM 2535 C C . HIS B 1 138 ? 11.414 13.406 11.32 1 98.5 138 HIS B C 1
ATOM 2537 O O . HIS B 1 138 ? 11.555 14.586 11.641 1 98.5 138 HIS B O 1
ATOM 2543 N N . MET B 1 139 ? 10.266 12.906 10.922 1 98.69 139 MET B N 1
ATOM 2544 C CA . MET B 1 139 ? 8.984 13.531 11.242 1 98.69 139 MET B CA 1
ATOM 2545 C C . MET B 1 139 ? 8.508 13.109 12.625 1 98.69 139 MET B C 1
ATOM 2547 O O . MET B 1 139 ? 9.023 12.148 13.203 1 98.69 139 MET B O 1
ATOM 2551 N N . HIS B 1 140 ? 7.594 13.891 13.203 1 98.5 140 HIS B N 1
ATOM 2552 C CA . HIS B 1 140 ? 7.02 13.555 14.5 1 98.5 140 HIS B CA 1
ATOM 2553 C C . HIS B 1 140 ? 5.66 12.875 14.344 1 98.5 140 HIS B C 1
ATOM 2555 O O . HIS B 1 140 ? 4.648 13.547 14.125 1 98.5 140 HIS B O 1
ATOM 2561 N N . PHE B 1 141 ? 5.691 11.578 14.469 1 98.81 141 PHE B N 1
ATOM 2562 C CA . PHE B 1 141 ? 4.434 10.836 14.43 1 98.81 141 PHE B CA 1
ATOM 2563 C C . PHE B 1 141 ? 3.615 11.102 15.688 1 98.81 141 PHE B C 1
ATOM 2565 O O . PHE B 1 141 ? 4.043 10.766 16.797 1 98.81 141 PHE B O 1
ATOM 2572 N N . GLN B 1 142 ? 2.428 11.617 15.5 1 98.44 142 GLN B N 1
ATOM 2573 C CA . GLN B 1 142 ? 1.635 12.07 16.641 1 98.44 142 GLN B CA 1
ATOM 2574 C C . GLN B 1 142 ? 0.64 11 17.078 1 98.44 142 GLN B C 1
ATOM 2576 O O . GLN B 1 142 ? 0.041 11.109 18.141 1 98.44 142 GLN B O 1
ATOM 2581 N N . GLY B 1 143 ? 0.495 9.969 16.234 1 98.44 143 GLY B N 1
ATOM 2582 C CA . GLY B 1 143 ? -0.407 8.883 16.578 1 98.44 143 GLY B CA 1
ATOM 2583 C C . GLY B 1 143 ? -1.416 8.578 15.484 1 98.44 143 GLY B C 1
ATOM 2584 O O . GLY B 1 143 ? -1.407 9.219 14.43 1 98.44 143 GLY B O 1
ATOM 2585 N N . ALA B 1 144 ? -2.199 7.523 15.711 1 98.81 144 ALA B N 1
ATOM 2586 C CA . ALA B 1 144 ? -3.234 7.078 14.789 1 98.81 144 ALA B CA 1
ATOM 2587 C C . ALA B 1 144 ? -4.555 6.832 15.516 1 98.81 144 ALA B C 1
ATOM 2589 O O . ALA B 1 144 ? -4.562 6.535 16.703 1 98.81 144 ALA B O 1
ATOM 2590 N N . THR B 1 145 ? -5.582 7.105 14.875 1 98.81 145 THR B N 1
ATOM 2591 C CA . THR B 1 145 ? -6.875 6.562 15.289 1 98.81 145 THR B CA 1
ATOM 2592 C C . THR B 1 145 ? -7.434 5.625 14.227 1 98.81 145 THR B C 1
ATOM 2594 O O . THR B 1 145 ? -7.266 5.867 13.023 1 98.81 145 THR B O 1
ATOM 2597 N N . VAL B 1 146 ? -7.969 4.496 14.648 1 98.69 146 VAL B N 1
ATOM 2598 C CA . VAL B 1 146 ? -8.547 3.471 13.781 1 98.69 146 VAL B CA 1
ATOM 2599 C C . VAL B 1 146 ? -10.023 3.299 14.102 1 98.69 146 VAL B C 1
ATOM 2601 O O . VAL B 1 146 ? -10.391 3.018 15.242 1 98.69 146 VAL B O 1
ATOM 2604 N N . ILE B 1 147 ? -10.852 3.498 13.117 1 98.56 147 ILE B N 1
ATOM 2605 C CA . ILE B 1 147 ? -12.297 3.453 13.289 1 98.56 147 ILE B CA 1
ATOM 2606 C C . ILE B 1 147 ? -12.883 2.299 12.477 1 98.56 147 ILE B C 1
ATOM 2608 O O . ILE B 1 147 ? -12.484 2.078 11.328 1 98.56 147 ILE B O 1
ATOM 2612 N N . THR B 1 148 ? -13.82 1.512 13.117 1 98 148 THR B N 1
ATOM 2613 C CA . THR B 1 148 ? -14.555 0.471 12.406 1 98 148 THR B CA 1
ATOM 2614 C C . THR B 1 148 ? -15.805 1.045 11.75 1 98 148 THR B C 1
ATOM 2616 O O . THR B 1 148 ? -16.672 1.602 12.43 1 98 148 THR B O 1
ATOM 2619 N N . ALA B 1 149 ? -15.805 0.999 10.461 1 96.94 149 ALA B N 1
ATOM 2620 C CA . ALA B 1 149 ? -16.969 1.459 9.688 1 96.94 149 ALA B CA 1
ATOM 2621 C C . ALA B 1 149 ? -17.047 0.74 8.344 1 96.94 149 ALA B C 1
ATOM 2623 O O . ALA B 1 149 ? -16.016 0.431 7.734 1 96.94 149 ALA B O 1
ATOM 2624 N N . ASP B 1 150 ? -18.219 0.443 7.957 1 90.25 150 ASP B N 1
ATOM 2625 C CA . ASP B 1 150 ? -18.438 -0.234 6.68 1 90.25 150 ASP B CA 1
ATOM 2626 C C . ASP B 1 150 ? -19.438 0.528 5.816 1 90.25 150 ASP B C 1
ATOM 2628 O O . ASP B 1 150 ? -19.188 0.751 4.625 1 90.25 150 ASP B O 1
ATOM 2632 N N . GLY B 1 151 ? -20.5 0.937 6.414 1 90.44 151 GLY B N 1
ATOM 2633 C CA . GLY B 1 151 ? -21.5 1.703 5.691 1 90.44 151 GLY B CA 1
ATOM 2634 C C . GLY B 1 151 ? -21.047 3.105 5.336 1 90.44 151 GLY B C 1
ATOM 2635 O O . GLY B 1 151 ? -20.219 3.688 6.043 1 90.44 151 GLY B O 1
ATOM 2636 N N . PRO B 1 152 ? -21.562 3.684 4.25 1 87.56 152 PRO B N 1
ATOM 2637 C CA . PRO B 1 152 ? -21.047 4.953 3.729 1 87.56 152 PRO B CA 1
ATOM 2638 C C . PRO B 1 152 ? -21.188 6.098 4.73 1 87.56 152 PRO B C 1
ATOM 2640 O O . PRO B 1 152 ? -20.406 7.055 4.691 1 87.56 152 PRO B O 1
ATOM 2643 N N . ASP B 1 153 ? -22.094 6.027 5.738 1 91.62 153 ASP B N 1
ATOM 2644 C CA . ASP B 1 153 ? -22.328 7.145 6.652 1 91.62 153 ASP B CA 1
ATOM 2645 C C . ASP B 1 153 ? -22.016 6.75 8.094 1 91.62 153 ASP B C 1
ATOM 2647 O O . ASP B 1 153 ? -22.391 7.453 9.031 1 91.62 153 ASP B O 1
ATOM 2651 N N . ASP B 1 154 ? -21.344 5.656 8.234 1 96.25 154 ASP B N 1
ATOM 2652 C CA . ASP B 1 154 ? -21.125 5.109 9.57 1 96.25 154 ASP B CA 1
ATOM 2653 C C . ASP B 1 154 ? -20.406 6.117 10.469 1 96.25 154 ASP B C 1
ATOM 2655 O O . ASP B 1 154 ? -20.844 6.379 11.586 1 96.25 154 ASP B O 1
ATOM 2659 N N . VAL B 1 155 ? -19.375 6.742 9.953 1 97.12 155 VAL B N 1
ATOM 2660 C CA . VAL B 1 155 ? -18.562 7.633 10.773 1 97.12 155 VAL B CA 1
ATOM 2661 C C . VAL B 1 155 ? -19.359 8.883 11.133 1 97.12 155 VAL B C 1
ATOM 2663 O O . VAL B 1 155 ? -19.281 9.367 12.266 1 97.12 155 VAL B O 1
ATOM 2666 N N . ARG B 1 156 ? -20.141 9.391 10.234 1 96.12 156 ARG B N 1
ATOM 2667 C CA . ARG B 1 156 ? -20.969 10.562 10.492 1 96.12 156 ARG B CA 1
ATOM 2668 C C . ARG B 1 156 ? -21.984 10.273 11.602 1 96.12 156 ARG B C 1
ATOM 2670 O O . ARG B 1 156 ? -22.359 11.18 12.344 1 96.12 156 ARG B O 1
ATOM 2677 N N . GLN B 1 157 ? -22.312 8.992 11.719 1 95.56 157 GLN B N 1
ATOM 2678 C CA . GLN B 1 157 ? -23.359 8.617 12.656 1 95.56 157 GLN B CA 1
ATOM 2679 C C . GLN B 1 157 ? -22.781 8.164 13.992 1 95.56 157 GLN B C 1
ATOM 2681 O O . GLN B 1 157 ? -23.516 7.922 14.945 1 95.56 157 GLN B O 1
ATOM 2686 N N . LEU B 1 158 ? -21.516 8.07 14.055 1 94.75 158 LEU B N 1
ATOM 2687 C CA . LEU B 1 158 ? -20.891 7.645 15.297 1 94.75 158 LEU B CA 1
ATOM 2688 C C . LEU B 1 158 ? -21.016 8.719 16.375 1 94.75 158 LEU B C 1
ATOM 2690 O O . LEU B 1 158 ? -20.734 9.898 16.109 1 94.75 158 LEU B O 1
ATOM 2694 N N . THR B 1 159 ? -21.453 8.32 17.531 1 93.12 159 THR B N 1
ATOM 2695 C CA . THR B 1 159 ? -21.578 9.273 18.609 1 93.12 159 THR B CA 1
ATOM 2696 C C . THR B 1 159 ? -20.359 9.234 19.531 1 93.12 159 THR B C 1
ATOM 2698 O O . THR B 1 159 ? -20.062 10.195 20.234 1 93.12 159 THR B O 1
ATOM 2701 N N . THR B 1 160 ? -19.766 8.07 19.562 1 94.12 160 THR B N 1
ATOM 2702 C CA . THR B 1 160 ? -18.578 7.895 20.406 1 94.12 160 THR B CA 1
ATOM 2703 C C . THR B 1 160 ? -17.375 7.469 19.562 1 94.12 160 THR B C 1
ATOM 2705 O O . THR B 1 160 ? -17.5 6.629 18.672 1 94.12 160 THR B O 1
ATOM 2708 N N . LEU B 1 161 ? -16.281 8.133 19.75 1 95.25 161 LEU B N 1
ATOM 2709 C CA . LEU B 1 161 ? -15.023 7.801 19.094 1 95.25 161 LEU B CA 1
ATOM 2710 C C . LEU B 1 161 ? -13.992 7.312 20.109 1 95.25 161 LEU B C 1
ATOM 2712 O O . LEU B 1 161 ? -14.125 7.562 21.312 1 95.25 161 LEU B O 1
ATOM 2716 N N . PRO B 1 162 ? -13.047 6.555 19.641 1 96.25 162 PRO B N 1
ATOM 2717 C CA . PRO B 1 162 ? -12.086 5.984 20.594 1 96.25 162 PRO B CA 1
ATOM 2718 C C . PRO B 1 162 ? -11.188 7.043 21.234 1 96.25 162 PRO B C 1
ATOM 2720 O O . PRO B 1 162 ? -11.125 8.18 20.75 1 96.25 162 PRO B O 1
ATOM 2723 N N . ALA B 1 163 ? -10.516 6.625 22.312 1 97.56 163 ALA B N 1
ATOM 2724 C CA . ALA B 1 163 ? -9.602 7.508 23.047 1 97.56 163 ALA B CA 1
ATOM 2725 C C . ALA B 1 163 ? -8.492 8.016 22.141 1 97.56 163 ALA B C 1
ATOM 2727 O O . ALA B 1 163 ? -8.031 9.148 22.281 1 97.56 163 ALA B O 1
ATOM 2728 N N . SER B 1 164 ? -8.094 7.168 21.172 1 97.69 164 SER B N 1
ATOM 2729 C CA . SER B 1 164 ? -7.047 7.57 20.234 1 97.69 164 SER B CA 1
ATOM 2730 C C . SER B 1 164 ? -7.473 8.781 19.422 1 97.69 164 SER B C 1
ATOM 2732 O O . SER B 1 164 ? -6.648 9.641 19.094 1 97.69 164 SER B O 1
ATOM 2734 N N . TYR B 1 165 ? -8.719 8.82 19.078 1 97.88 165 TYR B N 1
ATOM 2735 C CA . TYR B 1 165 ? -9.25 9.992 18.375 1 97.88 165 TYR B CA 1
ATOM 2736 C C . TYR B 1 165 ? -9.125 11.242 19.234 1 97.88 165 TYR B C 1
ATOM 2738 O O . TYR B 1 165 ? -8.656 12.281 18.766 1 97.88 165 TYR B O 1
ATOM 2746 N N . ALA B 1 166 ? -9.555 11.203 20.469 1 97.06 166 ALA B N 1
ATOM 2747 C CA . ALA B 1 166 ? -9.492 12.328 21.391 1 97.06 166 ALA B CA 1
ATOM 2748 C C . ALA B 1 166 ? -8.055 12.797 21.594 1 97.06 166 ALA B C 1
ATOM 2750 O O . ALA B 1 166 ? -7.793 13.992 21.719 1 97.06 166 ALA B O 1
ATOM 2751 N N . ALA B 1 167 ? -7.184 11.836 21.656 1 97.69 167 ALA B N 1
ATOM 2752 C CA . ALA B 1 167 ? -5.77 12.164 21.844 1 97.69 167 ALA B CA 1
ATOM 2753 C C . ALA B 1 167 ? -5.238 12.961 20.656 1 97.69 167 ALA B C 1
ATOM 2755 O O . ALA B 1 167 ? -4.512 13.945 20.828 1 97.69 167 ALA B O 1
ATOM 2756 N N . LEU B 1 168 ? -5.555 12.523 19.406 1 97.81 168 LEU B N 1
ATOM 2757 C CA . LEU B 1 168 ? -5.133 13.258 18.219 1 97.81 168 LEU B CA 1
ATOM 2758 C C . LEU B 1 168 ? -5.723 14.664 18.219 1 97.81 168 LEU B C 1
ATOM 2760 O O . LEU B 1 168 ? -5.027 15.633 17.891 1 97.81 168 LEU B O 1
ATOM 2764 N N . ALA B 1 169 ? -7.02 14.742 18.547 1 96.62 169 ALA B N 1
ATOM 2765 C CA . ALA B 1 169 ? -7.707 16.031 18.562 1 96.62 169 ALA B CA 1
ATOM 2766 C C . ALA B 1 169 ? -7.039 17 19.547 1 96.62 169 ALA B C 1
ATOM 2768 O O . ALA B 1 169 ? -6.848 18.172 19.234 1 96.62 169 ALA B O 1
ATOM 2769 N N . ALA B 1 170 ? -6.66 16.5 20.688 1 96.31 170 ALA B N 1
ATOM 2770 C CA . ALA B 1 170 ? -6.012 17.328 21.703 1 96.31 170 ALA B CA 1
ATOM 2771 C C . ALA B 1 170 ? -4.664 17.844 21.219 1 96.31 170 ALA B C 1
ATOM 2773 O O . ALA B 1 170 ? -4.332 19.016 21.422 1 96.31 170 ALA B O 1
ATOM 2774 N N . LYS B 1 171 ? -3.936 17 20.578 1 95.81 171 LYS B N 1
ATOM 2775 C CA . LYS B 1 171 ? -2.625 17.391 20.078 1 95.81 171 LYS B CA 1
ATOM 2776 C C . LYS B 1 171 ? -2.75 18.469 19 1 95.81 171 LYS B C 1
ATOM 2778 O O . LYS B 1 171 ? -1.938 19.406 18.938 1 95.81 171 LYS B O 1
ATOM 2783 N N . LEU B 1 172 ? -3.748 18.281 18.156 1 94.62 172 LEU B N 1
ATOM 2784 C CA . LEU B 1 172 ? -3.975 19.266 17.094 1 94.62 172 LEU B CA 1
ATOM 2785 C C . LEU B 1 172 ? -4.426 20.594 17.672 1 94.62 172 LEU B C 1
ATOM 2787 O O . LEU B 1 172 ? -4.004 21.656 17.203 1 94.62 172 LEU B O 1
ATOM 2791 N N . GLN B 1 173 ? -5.258 20.547 18.625 1 88.81 173 GLN B N 1
ATOM 2792 C CA . GLN B 1 173 ? -5.773 21.766 19.25 1 88.81 173 GLN B CA 1
ATOM 2793 C C . GLN B 1 173 ? -4.672 22.5 20.016 1 88.81 173 GLN B C 1
ATOM 2795 O O . GLN B 1 173 ? -4.652 23.734 20.047 1 88.81 173 GLN B O 1
ATOM 2800 N N . ASP B 1 174 ? -3.783 21.75 20.578 1 86.75 174 ASP B N 1
ATOM 2801 C CA . ASP B 1 174 ? -2.68 22.344 21.328 1 86.75 174 ASP B CA 1
ATOM 2802 C C . ASP B 1 174 ? -1.736 23.109 20.406 1 86.75 174 ASP B C 1
ATOM 2804 O O . ASP B 1 174 ? -1.08 24.062 20.828 1 86.75 174 ASP B O 1
ATOM 2808 N N . ALA B 1 175 ? -1.746 22.75 19.266 1 82.5 175 ALA B N 1
ATOM 2809 C CA . ALA B 1 175 ? -0.845 23.359 18.297 1 82.5 175 ALA B CA 1
ATOM 2810 C C . ALA B 1 175 ? -1.444 24.656 17.719 1 82.5 175 ALA B C 1
ATOM 2812 O O . ALA B 1 175 ? -0.731 25.469 17.156 1 82.5 175 ALA B O 1
ATOM 2813 N N . TYR B 1 176 ? -2.678 24.75 17.922 1 78.12 176 TYR B N 1
ATOM 2814 C CA . TYR B 1 176 ? -3.359 25.906 17.359 1 78.12 176 TYR B CA 1
ATOM 2815 C C . TYR B 1 176 ? -4.168 26.625 18.438 1 78.12 176 TYR B C 1
ATOM 2817 O O . TYR B 1 176 ? -4.266 27.859 18.438 1 78.12 176 TYR B O 1
#

Radius of gyration: 19.87 Å; Cα contacts (8 Å, |Δi|>4): 701; chains: 2; bounding box: 48×57×44 Å

Solvent-accessible surface area (backbone atoms only — not comparable to full-atom values): 18791 Å² total; per-residue (Å²): 130,41,34,36,36,38,31,23,34,55,46,80,77,27,41,43,38,44,48,53,46,63,64,36,70,88,45,76,64,48,77,42,51,52,71,83,51,52,76,65,73,56,62,77,45,72,90,69,78,46,67,83,83,60,87,85,38,41,58,68,64,51,48,61,56,51,67,72,36,46,33,38,33,43,24,21,37,54,41,69,33,29,59,24,28,60,41,38,24,57,56,53,42,45,57,47,39,48,79,65,68,48,80,51,54,71,26,35,37,36,39,42,37,31,16,60,74,57,33,84,66,52,31,45,36,40,57,49,16,52,45,53,41,23,57,76,46,46,26,41,65,68,50,59,29,71,42,80,39,75,56,67,56,40,51,75,66,52,87,74,74,58,69,48,44,54,53,46,39,50,55,55,53,72,71,100,131,41,32,36,35,39,31,24,33,56,47,80,76,26,39,43,38,44,47,52,47,63,64,37,69,90,45,76,63,47,76,42,52,51,72,81,51,50,76,65,74,55,61,75,45,72,92,68,76,49,65,83,82,59,88,85,40,42,58,67,63,49,49,62,56,51,67,71,36,46,34,37,34,43,24,20,37,54,41,68,35,29,59,25,28,60,40,38,25,58,56,53,42,45,56,47,40,47,79,65,70,49,79,50,55,69,26,34,37,37,38,41,36,30,16,61,75,56,32,83,66,52,31,43,32,41,58,49,13,51,44,52,41,23,57,76,48,45,26,42,65,69,51,58,30,71,42,78,39,73,56,68,56,39,51,75,66,52,87,75,75,58,70,46,45,54,52,48,40,50,55,54,54,71,70,101

pLDDT: mean 95.23, std 5.57, range [65.19, 98.94]

Secondary structure (DSSP, 8-state):
--EEEEE-SS-TTSHHHHHHHHHHTTS-EEEEEGGGS--PPP---GGGTS----TTSSHHHHHHHHTT-SEEEEEEE-BTTB--HHHHHHHHTHHHHHHTT---TT-EEEEEEEESS-HHHHTHHHHHHHHHHHHHHT-EEEEEEEEE--STTHHHH-S---HHHHHHHHHHHHH-/--EEEEE-SS-TTSHHHHHHHHHHTTS-EEEEEGGGS--PPP---GGGTS----TTSSHHHHHHHHTT-SEEEEEEE-BTTB--HHHHHHHHTHHHHHHTT---TT-EEEEEEEESS-HHHHTHHHHHHHHHHHHHHT-EEEEEEEEE--STTHHHH-S---HHHHHHHHHHHHH-

Sequence (352 aa):
MTVLFINGSPRKTGNTAALGERLLHQVPHTTWHLTDYALHFEHDQRETGRPQQDLTDDYEQLMTQFATFDDIVLGTPVYWYGMTGQLKVFMDRWFDSYTHDFPFAGKRLYLLVVGADQPQIKATGITQAVQYSCDWLHMHFQGATVITADGPDDVRQLTTLPASYAALAAKLQDAYMTVLFINGSPRKTGNTAALGERLLHQVPHTTWHLTDYALHFEHDQRETGRPQQDLTDDYEQLMTQFATFDDIVLGTPVYWYGMTGQLKVFMDRWFDSYTHDFPFAGKRLYLLVVGADQPQIKATGITQAVQYSCDWLHMHFQGATVITADGPDDVRQLTTLPASYAALAAKLQDAY

Foldseek 3Di:
DEEEEEEQDLDCQFQQVLLVCVLCVPPHYHYDDLNVWFFDADPPCVVVLAADDDPPTCLVVVLVVVLVAQEYEYTAEQDPLEGDPSVVRSVNNVVSCVSVPRQQANREYEYEYEYADPNVPSNVVHVVVVVVSCVVNNYHYQAYFYYHDDDRCRNVPDPDGDPRSVSSSVVSVVVD/DEEEEEEQDLDCQFLQVLLVCVLCVPPHYHYDDLNVWFFDADPPCVVVLAADDDPPTCLVVVLVVVLVAQEYEYTAEQDPLEGDPSVVRSVNNVVSCVSVPRQQANREYEYEYEYADPNVPSNVVHVVVVVVSCVVNNYHYQAYFYYHDDDRCRNVPDPDGDPRSVSSSVVSVVVD

Organism: Levilactobacillus brevis (strain ATCC 367 / BCRC 12310 / CIP 105137 / JCM 1170 / LMG 11437 / NCIMB 947 / NCTC 947) (NCBI:txid387344)